Protein AF-A0A8S9V0P6-F1 (afdb_monomer_lite)

Sequence (275 aa):
MIKKRDLDEWARQEKAVQAGFLTLIKRAKKKPAAGGKEEGKEPASARDGEEQEAEDEKEEDEDEGYDEDDDDDDEEEEDTCPSECDLTLYEKVLALREKRADVDEAMEELNKAIEELRKAGERQTAKQRAIDKALAATEQDTQQFQSKKQSRFNQVDVVVPLSTRQLCGLEAPSPTQQNWTLPVQAAGCLVFTTRAFSALSERIESLQVENKKLRQQFRDLHKQQNVLAKEKRQLQEVIARAQDRGEHLMRLKFGQLVNLEVLDRACDASSVDEL

pLDDT: mean 78.96, std 21.49, range [30.66, 98.25]

Secondary structure (DSSP, 8-state):
---HHHHHHHHHHHHHHHHHHHHHHHHTT-----------------------------------------------------TTS-HHHHHHHHHHHHHHHHHHHHHHHHHHHHHHHHHHHHHHHHHHHHHHHHHHHHHHHHHHHHHHHHHHHTTS-------GGG---PBPPBTTB-S-B--S--TT-----HHHHHHHHHHHHHHHHHHHHHHHHHHHHHHHHHHHHHHHHHHHHHHHHHHHHHHHHHHHHHSS---HHHHHHHHHHHHHTT-

Foldseek 3Di:
DDDPVNVVVVVVVVVVVVVVVVVVVVVVPDDDDDDDDDDDDDDDDDDDDDDDDDDDDDDDDDPDDDPPDDPPPPPVPPLDAPPPDDPVVSVVVVVVVVVVVVVVVVVVVVVVVVVVVVVVVVVVVVVVVVVVVVVVVVVVVVVVVVVVVVVVVVPDDDDDDDDPVPDDPWDDADPVGPDTDDDPDCPVPDDDDPVVVVVVVVVVVVVVVVVVVVVVVVVVVVVVVVVVVVVVVVVVVVVVVVVVVLQVVCCVPPVHDDDVVVVVVVVVVVVVVVD

Radius of gyration: 42.14 Å; chains: 1; bounding box: 79×63×119 Å

Structure (mmCIF, N/CA/C/O backbone):
data_AF-A0A8S9V0P6-F1
#
_entry.id   AF-A0A8S9V0P6-F1
#
loop_
_atom_site.group_PDB
_atom_site.id
_atom_site.type_symbol
_atom_site.label_atom_id
_atom_site.label_alt_id
_atom_site.label_comp_id
_atom_site.label_asym_id
_atom_site.label_entity_id
_atom_site.label_seq_id
_atom_site.pdbx_PDB_ins_code
_atom_site.Cartn_x
_atom_site.Cartn_y
_atom_site.Cartn_z
_atom_site.occupancy
_atom_site.B_iso_or_equiv
_atom_site.auth_seq_id
_atom_site.auth_comp_id
_atom_site.auth_asym_id
_atom_site.auth_atom_id
_atom_site.pdbx_PDB_model_num
ATOM 1 N N . MET A 1 1 ? -36.125 -21.839 36.174 1.00 50.88 1 MET A N 1
ATOM 2 C CA . MET A 1 1 ? -36.032 -23.196 35.594 1.00 50.88 1 MET A CA 1
ATOM 3 C C . MET A 1 1 ? -36.553 -23.113 34.172 1.00 50.88 1 MET A C 1
ATOM 5 O O . MET A 1 1 ? -37.725 -22.806 34.002 1.00 50.88 1 MET A O 1
ATOM 9 N N . ILE A 1 2 ? -35.682 -23.273 33.175 1.00 58.59 2 ILE A N 1
ATOM 10 C CA . ILE A 1 2 ? -36.078 -23.278 31.758 1.00 58.59 2 ILE A CA 1
ATOM 11 C C . ILE A 1 2 ? -36.878 -24.561 31.520 1.00 58.59 2 ILE A C 1
ATOM 13 O O . ILE A 1 2 ? -36.458 -25.635 31.962 1.00 58.59 2 ILE A O 1
ATOM 17 N N . LYS A 1 3 ? -38.070 -24.459 30.922 1.00 82.00 3 LYS A N 1
ATOM 18 C CA . LYS A 1 3 ? -38.932 -25.629 30.726 1.00 82.00 3 LYS A CA 1
ATOM 19 C C . LYS A 1 3 ? -38.314 -26.485 29.624 1.00 82.00 3 LYS A C 1
ATOM 21 O O . LYS A 1 3 ? -37.789 -25.964 28.650 1.00 82.00 3 LYS A O 1
ATOM 26 N N . LYS A 1 4 ? -38.403 -27.812 29.746 1.00 81.38 4 LYS A N 1
ATOM 27 C CA . LYS A 1 4 ? -37.851 -28.764 28.761 1.00 81.38 4 LYS A CA 1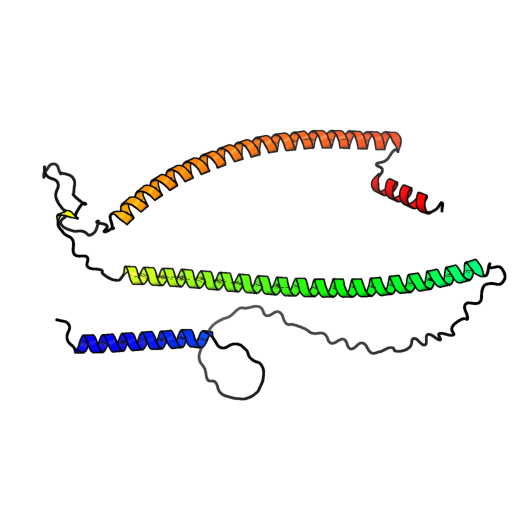
ATOM 28 C C . LYS A 1 4 ? -38.305 -28.469 27.317 1.00 81.38 4 LYS A C 1
ATOM 30 O O . LYS A 1 4 ? -37.522 -28.644 26.395 1.00 81.38 4 LYS A O 1
ATOM 35 N N . ARG A 1 5 ? -39.522 -27.931 27.148 1.00 79.19 5 ARG A N 1
ATOM 36 C CA . ARG A 1 5 ? -40.052 -27.466 25.853 1.00 79.19 5 ARG A CA 1
ATOM 37 C C . ARG A 1 5 ? -39.235 -26.326 25.241 1.00 79.19 5 ARG A C 1
ATOM 39 O O . ARG A 1 5 ? -38.980 -26.371 24.048 1.00 79.19 5 ARG A O 1
ATOM 46 N N . ASP A 1 6 ? -38.784 -25.370 26.046 1.00 85.62 6 ASP A N 1
ATOM 47 C CA . ASP A 1 6 ? -38.018 -24.211 25.570 1.00 85.62 6 ASP A CA 1
ATOM 48 C C . ASP A 1 6 ? -36.625 -24.651 25.076 1.00 85.62 6 ASP A C 1
ATOM 50 O O . ASP A 1 6 ? -36.125 -24.169 24.065 1.00 85.62 6 ASP A O 1
ATOM 54 N N . LEU A 1 7 ? -36.029 -25.643 25.750 1.00 82.38 7 LEU A N 1
ATOM 55 C CA . LEU A 1 7 ? -34.767 -26.276 25.348 1.00 82.38 7 LEU A CA 1
ATOM 56 C C . LEU A 1 7 ? -34.897 -27.047 24.025 1.00 82.38 7 LEU A C 1
ATOM 58 O O . LEU A 1 7 ? -34.021 -26.950 23.166 1.00 82.38 7 LEU A O 1
ATOM 62 N N . ASP A 1 8 ? -36.000 -27.775 23.840 1.00 88.88 8 ASP A N 1
ATOM 63 C CA . ASP A 1 8 ? -36.280 -28.506 22.599 1.00 88.88 8 ASP A CA 1
ATOM 64 C C . ASP A 1 8 ? -36.574 -27.550 21.423 1.00 88.88 8 ASP A C 1
ATOM 66 O O . ASP A 1 8 ? -36.204 -27.824 20.276 1.00 88.88 8 ASP A O 1
ATOM 70 N N . GLU A 1 9 ? -37.212 -26.407 21.693 1.00 90.06 9 GLU A N 1
ATOM 71 C CA . GLU A 1 9 ? -37.454 -25.344 20.711 1.00 90.06 9 GLU A CA 1
ATOM 72 C C . GLU A 1 9 ? -36.153 -24.654 20.286 1.00 90.06 9 GLU A C 1
ATOM 74 O O . GLU A 1 9 ? -35.919 -24.482 19.085 1.00 90.06 9 GLU A O 1
ATOM 79 N N . TRP A 1 10 ? -35.263 -24.348 21.232 1.00 86.38 10 TRP A N 1
ATOM 80 C CA . TRP A 1 10 ? -33.941 -23.794 20.930 1.00 86.38 10 TRP A CA 1
ATOM 81 C C . TRP A 1 10 ? -33.072 -24.770 20.139 1.00 86.38 10 TRP A C 1
ATOM 83 O O . TRP A 1 10 ? -32.477 -24.375 19.138 1.00 86.38 10 TRP A O 1
ATOM 93 N N . ALA A 1 11 ? -33.074 -26.057 20.494 1.00 88.00 11 ALA A N 1
ATOM 94 C CA . ALA A 1 11 ? -32.345 -27.078 19.744 1.00 88.00 11 ALA A CA 1
ATOM 95 C C . ALA A 1 11 ? -32.853 -27.213 18.294 1.00 88.00 11 ALA A C 1
ATOM 97 O O . ALA A 1 11 ? -32.071 -27.430 17.364 1.00 88.00 11 ALA A O 1
ATOM 98 N N . ARG A 1 12 ? -34.165 -27.054 18.064 1.00 88.69 12 ARG A N 1
ATOM 99 C CA . ARG A 1 12 ? -34.744 -27.033 16.710 1.00 88.69 12 ARG A CA 1
ATOM 100 C C . ARG A 1 12 ? -34.338 -25.792 15.921 1.00 88.69 12 ARG A C 1
ATOM 102 O O . ARG A 1 12 ? -33.996 -25.925 14.746 1.00 88.69 12 ARG A O 1
ATOM 109 N N . GLN A 1 13 ? -34.364 -24.617 16.547 1.00 88.44 13 GLN A N 1
ATOM 110 C CA . GLN A 1 13 ? -33.939 -23.367 15.912 1.00 88.44 13 GLN A CA 1
ATOM 111 C C . GLN A 1 13 ? -32.449 -23.401 15.557 1.00 88.44 13 GLN A C 1
ATOM 113 O O . GLN A 1 13 ? -32.081 -23.077 14.430 1.00 88.44 13 GLN A O 1
ATOM 118 N N . GLU A 1 14 ? -31.602 -23.885 16.464 1.00 88.69 14 GLU A N 1
ATOM 119 C CA . GLU A 1 14 ? -30.169 -24.049 16.226 1.00 88.69 14 GLU A CA 1
ATOM 120 C C . GLU A 1 14 ? -29.901 -25.001 15.052 1.00 88.69 14 GLU A C 1
ATOM 122 O O . GLU A 1 14 ? -29.149 -24.670 14.133 1.00 88.69 14 GLU A O 1
ATOM 127 N N . LYS A 1 15 ? -30.586 -26.151 15.016 1.00 91.50 15 LYS A N 1
ATOM 128 C CA . LYS A 1 15 ? -30.448 -27.124 13.925 1.00 91.50 15 LYS A CA 1
ATOM 129 C C . LYS A 1 15 ? -30.896 -26.557 12.573 1.00 91.50 15 LYS A C 1
ATOM 131 O O . LYS A 1 15 ? -30.277 -26.860 11.553 1.00 91.50 15 LYS A O 1
ATOM 136 N N . ALA A 1 16 ? -31.935 -25.720 12.548 1.00 88.06 16 ALA A N 1
ATOM 137 C CA . ALA A 1 16 ? -32.399 -25.051 11.333 1.00 88.06 16 ALA A CA 1
ATOM 138 C C . ALA A 1 16 ? -31.387 -24.009 10.822 1.00 88.06 16 ALA A C 1
ATOM 140 O O . ALA A 1 16 ? -31.088 -23.971 9.627 1.00 88.06 16 ALA A O 1
ATOM 141 N N . VAL A 1 17 ? -30.800 -23.216 11.724 1.00 87.06 17 VAL A N 1
ATOM 142 C CA . VAL A 1 17 ? -29.761 -22.230 11.384 1.00 87.06 17 VAL A CA 1
ATOM 143 C C . VAL A 1 17 ? -28.492 -22.922 10.877 1.00 87.06 17 VAL A C 1
ATOM 145 O O . VAL A 1 17 ? -27.940 -22.520 9.851 1.00 87.06 17 VAL A O 1
ATOM 148 N N . GLN A 1 18 ? -28.063 -24.007 11.528 1.00 85.69 18 GLN A N 1
ATOM 149 C CA . GLN A 1 18 ? -26.917 -24.808 11.085 1.00 85.69 18 GLN A CA 1
ATOM 150 C C . GLN A 1 18 ? -27.155 -25.448 9.708 1.00 85.69 18 GLN A C 1
ATOM 152 O O . GLN A 1 18 ? -26.256 -25.452 8.866 1.00 85.69 18 GLN A O 1
ATOM 157 N N . ALA A 1 19 ? -28.369 -25.943 9.439 1.00 84.81 19 ALA A N 1
ATOM 158 C CA . ALA A 1 19 ? -28.729 -26.478 8.128 1.00 84.81 19 ALA A CA 1
ATOM 159 C C . ALA A 1 19 ? -28.678 -25.396 7.034 1.00 84.81 19 ALA A C 1
ATOM 161 O O . ALA A 1 19 ? -28.069 -25.623 5.987 1.00 84.81 19 ALA A O 1
ATOM 162 N N . GLY A 1 20 ? -29.229 -24.206 7.303 1.00 85.12 20 GLY A N 1
ATOM 163 C CA . GLY A 1 20 ? -29.158 -23.057 6.394 1.00 85.12 20 GLY A CA 1
ATOM 164 C C . GLY A 1 20 ? -27.714 -22.652 6.082 1.00 85.12 20 GLY A C 1
ATOM 165 O O . GLY A 1 20 ? -27.331 -22.508 4.919 1.00 85.12 20 GLY A O 1
ATOM 166 N N . PHE A 1 21 ? -26.874 -22.578 7.113 1.00 83.88 21 PHE A N 1
ATOM 167 C CA . PHE A 1 21 ? -25.452 -22.269 6.979 1.00 83.88 21 PHE A CA 1
ATOM 168 C C . PHE A 1 21 ? -24.703 -23.293 6.110 1.00 83.88 21 PHE A C 1
ATOM 170 O O . PHE A 1 21 ? -23.986 -22.918 5.182 1.00 83.88 21 PHE A O 1
ATOM 177 N N . LEU A 1 22 ? -24.927 -24.594 6.332 1.00 81.75 22 LEU A N 1
ATOM 178 C CA . LEU A 1 22 ? -24.308 -25.653 5.529 1.00 81.75 22 LEU A CA 1
ATOM 179 C C . LEU A 1 22 ? -24.778 -25.637 4.067 1.00 81.75 22 LEU A C 1
ATOM 181 O O . LEU A 1 22 ? -23.985 -25.936 3.172 1.00 81.75 22 LEU A O 1
ATOM 185 N N . THR A 1 23 ? -26.035 -25.272 3.800 1.00 79.88 23 THR A N 1
ATOM 186 C CA . THR A 1 23 ? -26.527 -25.122 2.421 1.00 79.88 23 THR A CA 1
ATOM 187 C C . THR A 1 23 ? -25.922 -23.922 1.695 1.00 79.88 23 THR A C 1
ATOM 189 O O . THR A 1 23 ? -25.598 -24.047 0.513 1.00 79.88 23 THR A O 1
ATOM 192 N N . LEU A 1 24 ? -25.692 -22.799 2.387 1.00 75.31 24 LEU A N 1
ATOM 193 C CA . LEU A 1 24 ? -24.992 -21.647 1.807 1.00 75.31 24 LEU A CA 1
ATOM 194 C C . LEU A 1 24 ? -23.527 -21.981 1.494 1.00 75.31 24 LEU A C 1
ATOM 196 O O . LEU A 1 24 ? -23.046 -21.670 0.409 1.00 75.31 24 LEU A O 1
ATOM 200 N N . ILE A 1 25 ? -22.841 -22.685 2.398 1.00 74.56 25 ILE A N 1
ATOM 201 C CA . ILE A 1 25 ? -21.436 -23.073 2.201 1.00 74.56 25 ILE A CA 1
ATOM 202 C C . ILE A 1 25 ? -21.274 -24.079 1.056 1.00 74.56 25 ILE A C 1
ATOM 204 O O . ILE A 1 25 ? -20.341 -23.969 0.262 1.00 74.56 25 ILE A O 1
ATOM 208 N N . LYS A 1 26 ? -22.175 -25.063 0.934 1.00 59.59 26 LYS A N 1
ATOM 209 C CA . LYS A 1 26 ? -22.085 -26.081 -0.127 1.00 59.59 26 LYS A CA 1
ATOM 210 C C . LYS A 1 26 ? -22.394 -25.528 -1.520 1.00 59.59 26 LYS A C 1
ATOM 212 O O . LYS A 1 26 ? -21.838 -26.030 -2.494 1.00 59.59 26 LYS A O 1
ATOM 217 N N . ARG A 1 27 ? -23.224 -24.484 -1.635 1.00 56.03 27 ARG A N 1
ATOM 218 C CA . ARG A 1 27 ? -23.505 -23.820 -2.922 1.00 56.03 27 ARG A CA 1
ATOM 219 C C . ARG A 1 27 ? -22.298 -23.057 -3.484 1.00 56.03 27 ARG A C 1
ATOM 221 O O . ARG A 1 27 ? -22.191 -22.943 -4.698 1.00 56.03 27 ARG A O 1
ATOM 228 N N . ALA A 1 28 ? -21.345 -22.644 -2.646 1.00 53.66 28 ALA A N 1
ATOM 229 C CA . ALA A 1 28 ? -20.157 -21.898 -3.073 1.00 53.66 28 ALA A CA 1
ATOM 230 C C . ALA A 1 28 ? -19.045 -22.753 -3.730 1.00 53.66 28 ALA A C 1
ATOM 232 O O . ALA A 1 28 ? -18.026 -22.210 -4.147 1.00 53.66 28 ALA A O 1
ATOM 233 N N . LYS A 1 29 ? -19.203 -24.086 -3.842 1.00 48.25 29 LYS A N 1
ATOM 234 C CA . LYS A 1 29 ? -18.187 -24.995 -4.425 1.00 48.25 29 LYS A CA 1
ATOM 235 C C . LYS A 1 29 ? -18.583 -25.682 -5.740 1.00 48.25 29 LYS A C 1
ATOM 237 O O . LYS A 1 29 ? -18.002 -26.714 -6.077 1.00 48.25 29 LYS A O 1
ATOM 242 N N . LYS A 1 30 ? -19.518 -25.140 -6.528 1.00 46.31 30 LYS A N 1
ATOM 243 C CA . LYS A 1 30 ? -19.734 -25.647 -7.896 1.00 46.31 30 LYS A CA 1
ATOM 244 C C . LYS A 1 30 ? -18.735 -24.982 -8.858 1.00 46.31 30 LYS A C 1
ATOM 246 O O . LYS A 1 30 ? -18.961 -23.871 -9.317 1.00 46.31 30 LYS A O 1
ATOM 251 N N . LYS A 1 31 ? -17.606 -25.659 -9.116 1.00 38.94 31 LYS A N 1
ATOM 252 C CA . LYS A 1 31 ? -16.683 -25.347 -10.228 1.00 38.94 31 LYS A CA 1
ATOM 253 C C . LYS A 1 31 ? -17.434 -25.406 -11.573 1.00 38.94 31 LYS A C 1
ATOM 255 O O . LYS A 1 31 ? -18.321 -26.254 -11.700 1.00 38.94 31 LYS A O 1
ATOM 260 N N . PRO A 1 32 ? -17.056 -24.598 -12.581 1.00 37.28 32 PRO A N 1
ATOM 261 C CA . PRO A 1 32 ? -17.564 -24.762 -13.933 1.00 37.28 32 PRO A CA 1
ATOM 262 C C . PRO A 1 32 ? -16.843 -25.948 -14.590 1.00 37.28 32 PRO A C 1
ATOM 264 O O . PRO A 1 32 ? -15.615 -26.008 -14.612 1.00 37.28 32 PRO A O 1
ATOM 267 N N . ALA A 1 33 ? -17.612 -26.907 -15.093 1.00 34.16 33 ALA A N 1
ATOM 268 C CA . ALA A 1 33 ? -17.154 -27.916 -16.036 1.00 34.16 33 ALA A CA 1
ATOM 269 C C . ALA A 1 33 ? -18.108 -27.883 -17.231 1.00 34.16 33 ALA A C 1
ATOM 271 O O . ALA A 1 33 ? -19.320 -27.749 -17.061 1.00 34.16 33 ALA A O 1
ATOM 272 N N . ALA A 1 34 ? -17.513 -27.915 -18.416 1.00 35.84 34 ALA A N 1
ATOM 273 C CA . ALA A 1 34 ? -18.131 -27.713 -19.711 1.00 35.84 34 ALA A CA 1
ATOM 274 C C . ALA A 1 34 ? -19.184 -28.775 -20.085 1.00 35.84 34 ALA A C 1
ATOM 276 O O . ALA A 1 34 ? -19.013 -29.951 -19.777 1.00 35.84 34 ALA A O 1
ATOM 277 N N . GLY A 1 35 ? -20.190 -28.328 -20.849 1.00 32.75 35 GLY A N 1
ATOM 278 C CA . GLY A 1 35 ? -20.767 -29.059 -21.985 1.00 32.75 35 GLY A CA 1
ATOM 279 C C . GLY A 1 35 ? -21.984 -29.965 -21.747 1.00 32.75 35 GLY A C 1
ATOM 280 O O . GLY A 1 35 ? -21.842 -31.057 -21.209 1.00 32.75 35 GLY A O 1
ATOM 281 N N . GLY A 1 36 ? -23.140 -29.563 -22.305 1.00 30.66 36 GLY A N 1
ATOM 282 C CA . GLY A 1 36 ? -24.191 -30.476 -22.796 1.00 30.66 36 GLY A CA 1
ATOM 283 C C . GLY A 1 36 ? -25.635 -30.204 -22.331 1.00 30.66 36 GLY A C 1
ATOM 284 O O . GLY A 1 36 ? -25.940 -30.475 -21.178 1.00 30.66 36 GLY A O 1
ATOM 285 N N . LYS A 1 37 ? -26.469 -29.685 -23.262 1.00 36.16 37 LYS A N 1
ATOM 286 C CA . LYS A 1 37 ? -27.939 -29.838 -23.518 1.00 36.16 37 LYS A CA 1
ATOM 287 C C . LYS A 1 37 ? -28.791 -30.530 -22.419 1.00 36.16 37 LYS A C 1
ATOM 289 O O . LYS A 1 37 ? -28.387 -31.565 -21.917 1.00 36.16 37 LYS A O 1
ATOM 294 N N . GLU A 1 38 ? -29.995 -30.107 -22.015 1.00 34.66 38 GLU A N 1
ATOM 295 C CA . GLU A 1 38 ? -31.181 -29.648 -22.763 1.00 34.66 38 GLU A CA 1
ATOM 296 C C . GLU A 1 38 ? -32.284 -29.171 -21.769 1.00 34.66 38 GLU A C 1
ATOM 298 O O . GLU A 1 38 ? -32.329 -29.629 -20.629 1.00 34.66 38 GLU A O 1
ATOM 303 N N . GLU A 1 39 ? -33.161 -28.281 -22.251 1.00 33.59 39 GLU A N 1
ATOM 304 C CA . GLU A 1 39 ? -34.587 -28.048 -21.916 1.00 33.59 39 GLU A CA 1
ATOM 305 C C . GLU A 1 39 ? -35.113 -27.840 -20.469 1.00 33.59 39 GLU A C 1
ATOM 307 O O . GLU A 1 39 ? -35.243 -28.755 -19.662 1.00 33.59 39 GLU A O 1
ATOM 312 N N . GLY A 1 40 ? -35.694 -26.646 -20.253 1.00 32.84 40 GLY A N 1
ATOM 313 C CA . GLY A 1 40 ? -37.145 -26.561 -20.015 1.00 32.84 40 GLY A CA 1
ATOM 314 C C . GLY A 1 40 ? -37.658 -26.028 -18.664 1.00 32.84 40 GLY A C 1
ATOM 315 O O . GLY A 1 40 ? -37.667 -26.746 -17.668 1.00 32.84 40 GLY A O 1
ATOM 316 N N . LYS A 1 41 ? -38.286 -24.839 -18.747 1.00 32.28 41 LYS A N 1
ATOM 317 C CA . LYS A 1 41 ? -39.377 -24.246 -17.924 1.00 32.28 41 LYS A CA 1
ATOM 318 C C . LYS A 1 41 ? -39.033 -23.196 -16.854 1.00 32.28 41 LYS A C 1
ATOM 320 O O . LYS A 1 41 ? -38.669 -23.511 -15.726 1.00 32.28 41 LYS A O 1
ATOM 325 N N . GLU A 1 42 ? -39.345 -21.943 -17.202 1.00 35.12 42 GLU A N 1
ATOM 326 C CA . GLU A 1 42 ? -39.782 -20.879 -16.278 1.00 35.12 42 GLU A CA 1
ATOM 327 C C . GLU A 1 42 ? -41.226 -21.142 -15.755 1.00 35.12 42 GLU A C 1
ATOM 329 O O . GLU A 1 42 ? -41.884 -22.058 -16.270 1.00 35.12 42 GLU A O 1
ATOM 334 N N . PRO A 1 43 ? -41.756 -20.391 -14.750 1.00 48.56 43 PRO A N 1
ATOM 335 C CA . PRO A 1 43 ? -42.209 -19.000 -14.969 1.00 48.56 43 PRO A CA 1
ATOM 336 C C . PRO A 1 43 ? -41.995 -17.977 -13.817 1.00 48.56 43 PRO A C 1
ATOM 338 O O . PRO A 1 43 ? -42.156 -18.279 -12.639 1.00 48.56 43 PRO A O 1
ATOM 341 N N . ALA A 1 44 ? -41.731 -16.737 -14.251 1.00 36.62 44 ALA A N 1
ATOM 342 C CA . ALA A 1 44 ? -42.363 -15.438 -13.933 1.00 36.62 44 ALA A CA 1
ATOM 343 C C . ALA A 1 44 ? -42.448 -14.812 -12.512 1.00 36.62 44 ALA A C 1
ATOM 345 O O . ALA A 1 44 ? -43.080 -15.329 -11.594 1.00 36.62 44 ALA A O 1
ATOM 346 N N . SER A 1 45 ? -42.002 -13.539 -12.477 1.00 34.72 45 SER A N 1
ATOM 347 C CA . SER A 1 45 ? -42.624 -12.295 -11.933 1.00 34.72 45 SER A CA 1
ATOM 348 C C . SER A 1 45 ? -41.630 -11.515 -11.042 1.00 34.72 45 SER A C 1
ATOM 350 O O . SER A 1 45 ? -40.967 -12.136 -10.223 1.00 34.72 45 SER 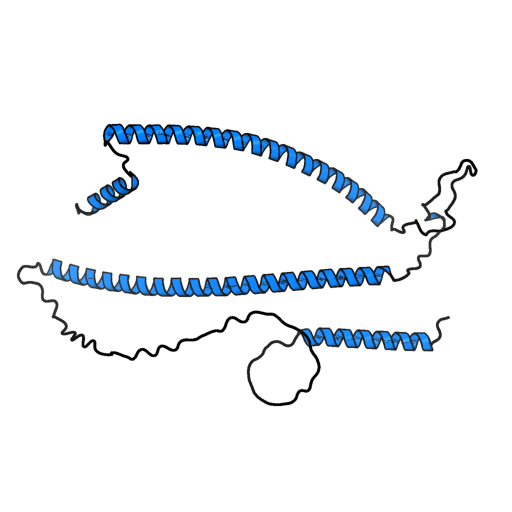A O 1
ATOM 352 N N . ALA A 1 46 ? -41.425 -10.193 -11.102 1.00 34.88 46 ALA A N 1
ATOM 353 C CA . ALA A 1 46 ? -41.989 -9.068 -11.853 1.00 34.88 46 ALA A CA 1
ATOM 354 C C . ALA A 1 46 ? -40.999 -7.861 -11.783 1.00 34.88 46 ALA A C 1
ATOM 356 O O . ALA A 1 46 ? -40.297 -7.754 -10.783 1.00 34.88 46 ALA A O 1
ATOM 357 N N . ARG A 1 47 ? -40.985 -7.011 -12.836 1.00 36.06 47 ARG A N 1
ATOM 358 C CA . ARG A 1 47 ? -40.659 -5.551 -12.985 1.00 36.06 47 ARG A CA 1
ATOM 359 C C . ARG A 1 47 ? -39.828 -4.827 -11.892 1.00 36.06 47 ARG A C 1
ATOM 361 O O . ARG A 1 47 ? -40.131 -4.970 -10.717 1.00 36.06 47 ARG A O 1
ATOM 368 N N . ASP A 1 48 ? -38.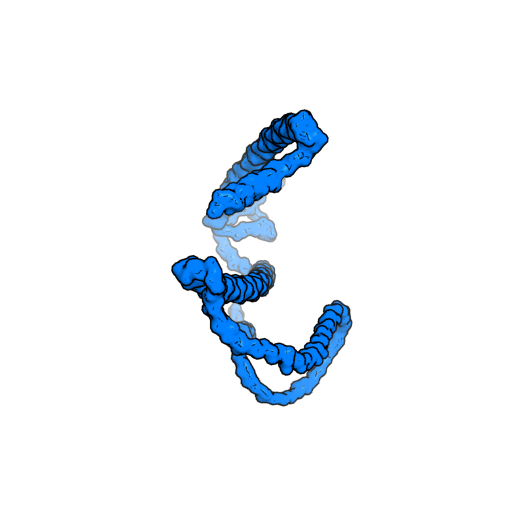858 -3.951 -12.204 1.00 32.56 48 ASP A N 1
ATOM 369 C CA . ASP A 1 48 ? -39.035 -2.661 -12.920 1.00 32.56 48 ASP A CA 1
ATOM 370 C C . ASP A 1 48 ? -37.689 -1.927 -13.247 1.00 32.56 48 ASP A C 1
ATOM 372 O O . ASP A 1 48 ? -36.774 -2.012 -12.430 1.00 32.56 48 ASP A O 1
ATOM 376 N N . GLY A 1 49 ? -37.640 -1.218 -14.400 1.00 32.03 49 GLY A N 1
ATOM 377 C CA . GLY A 1 49 ? -36.751 -0.112 -14.890 1.00 32.03 49 GLY A CA 1
ATOM 378 C C . GLY A 1 49 ? -35.210 -0.230 -14.845 1.00 32.03 49 GLY A C 1
ATOM 379 O O . GLY A 1 49 ? -34.647 -0.261 -13.758 1.00 32.03 49 GLY A O 1
ATOM 380 N N . GLU A 1 50 ? -34.481 -0.410 -15.966 1.00 36.72 50 GLU A N 1
ATOM 381 C CA . GLU A 1 50 ? -33.962 0.597 -16.954 1.00 36.72 50 GLU A CA 1
ATOM 382 C C . GLU A 1 50 ? -32.967 1.612 -16.327 1.00 36.72 50 GLU A C 1
ATOM 384 O O . GLU A 1 50 ? -33.271 2.198 -15.297 1.00 36.72 50 GLU A O 1
ATOM 389 N N . GLU A 1 51 ? -31.732 1.859 -16.793 1.00 32.72 51 GLU A N 1
ATOM 390 C CA . GLU A 1 51 ? -31.129 1.869 -18.139 1.00 32.72 51 GLU A CA 1
ATOM 391 C C . GLU A 1 51 ? -29.658 1.378 -18.080 1.00 32.72 51 GLU A C 1
ATOM 393 O O . GLU A 1 51 ? -28.895 1.779 -17.198 1.00 32.72 51 GLU A O 1
ATOM 398 N N . GLN A 1 52 ? -29.231 0.529 -19.021 1.00 34.38 52 GLN A N 1
ATOM 399 C CA . GLN A 1 52 ? -27.815 0.211 -19.237 1.00 34.38 52 GLN A CA 1
ATOM 400 C C . GLN A 1 52 ? -27.570 0.151 -20.746 1.00 34.38 52 GLN A C 1
ATOM 402 O O . GLN A 1 52 ? -28.147 -0.689 -21.435 1.00 34.38 52 GLN A O 1
ATOM 407 N N . GLU A 1 53 ? -26.774 1.097 -21.244 1.00 36.03 53 GLU A N 1
ATOM 408 C CA . GLU A 1 53 ? -26.370 1.199 -22.646 1.00 36.03 53 GLU A CA 1
ATOM 409 C C . GLU A 1 53 ? -25.618 -0.072 -23.059 1.00 36.03 53 GLU A C 1
ATOM 411 O O . GLU A 1 53 ? -24.594 -0.429 -22.471 1.00 36.03 53 GLU A O 1
ATOM 416 N N . ALA A 1 54 ? -26.180 -0.779 -24.036 1.00 35.00 54 ALA A N 1
ATOM 417 C CA . ALA A 1 54 ? -25.557 -1.897 -24.720 1.00 35.00 54 ALA A CA 1
ATOM 418 C C . ALA A 1 54 ? -24.921 -1.352 -26.003 1.00 35.00 54 ALA A C 1
ATOM 420 O O . ALA A 1 54 ? -25.631 -0.871 -26.884 1.00 35.00 54 ALA A O 1
ATOM 421 N N . GLU A 1 55 ? -23.592 -1.388 -26.087 1.00 37.31 55 GLU A N 1
ATOM 422 C CA . GLU A 1 55 ? -22.884 -1.194 -27.351 1.00 37.31 55 GLU A CA 1
ATOM 423 C C . GLU A 1 55 ? -22.965 -2.502 -28.148 1.00 37.31 55 GLU A C 1
ATOM 425 O O . GLU A 1 55 ? -22.465 -3.541 -27.717 1.00 37.31 55 GLU A O 1
ATOM 430 N N . ASP A 1 56 ? -23.671 -2.428 -29.278 1.00 35.34 56 ASP A N 1
ATOM 431 C CA . ASP A 1 56 ? -23.801 -3.465 -30.299 1.00 35.34 56 ASP A CA 1
ATOM 432 C C . ASP A 1 56 ? -22.426 -3.806 -30.899 1.00 35.34 56 ASP A C 1
ATOM 434 O O . ASP A 1 56 ? -21.782 -2.970 -31.538 1.00 35.34 56 ASP A O 1
ATOM 438 N N . GLU A 1 57 ? -22.013 -5.064 -30.747 1.00 40.56 57 GLU A N 1
ATOM 439 C CA . GLU A 1 57 ? -20.969 -5.693 -31.554 1.00 40.56 57 GLU A CA 1
ATOM 440 C C . GLU A 1 57 ? -21.508 -5.892 -32.979 1.00 40.56 57 GLU A C 1
ATOM 442 O O . GLU A 1 57 ? -22.346 -6.761 -33.232 1.00 40.56 57 GLU A O 1
ATOM 447 N N . LYS A 1 58 ? -21.033 -5.076 -33.923 1.00 36.44 58 LYS A N 1
ATOM 448 C CA . LYS A 1 58 ? -21.119 -5.386 -35.351 1.00 36.44 58 LYS A CA 1
ATOM 449 C C . LYS A 1 58 ? -19.819 -6.055 -35.775 1.00 36.44 58 LYS A C 1
ATOM 451 O O . LYS A 1 58 ? -18.807 -5.382 -35.938 1.00 36.44 58 LYS A O 1
ATOM 456 N N . GLU A 1 59 ? -19.866 -7.374 -35.928 1.00 40.50 59 GLU A N 1
ATOM 457 C CA . GLU A 1 59 ? -18.913 -8.090 -36.771 1.00 40.50 59 GLU A CA 1
ATOM 458 C C . GLU A 1 59 ? -19.279 -7.813 -38.233 1.00 40.50 59 GLU A C 1
ATOM 460 O O . GLU A 1 59 ? -20.379 -8.142 -38.685 1.00 40.50 59 GLU A O 1
ATOM 465 N N . GLU A 1 60 ? -18.379 -7.140 -38.944 1.00 38.84 60 GLU A N 1
ATOM 466 C CA . GLU A 1 60 ? -18.400 -7.050 -40.400 1.00 38.84 60 GLU A CA 1
ATOM 467 C C . GLU A 1 60 ? -17.531 -8.197 -40.937 1.00 38.84 60 GLU A C 1
ATOM 469 O O . GLU A 1 60 ? -16.307 -8.179 -40.826 1.00 38.84 60 GLU A O 1
ATOM 474 N N . ASP A 1 61 ? -18.212 -9.229 -41.443 1.00 42.94 61 ASP A N 1
ATOM 475 C CA . ASP A 1 61 ? -17.675 -10.243 -42.353 1.00 42.94 61 ASP A CA 1
ATOM 476 C C . ASP A 1 61 ? -17.318 -9.539 -43.676 1.00 42.94 61 ASP A C 1
ATOM 478 O O . ASP A 1 61 ? -18.205 -9.230 -44.477 1.00 42.94 61 ASP A O 1
ATOM 482 N N . GLU A 1 62 ? -16.032 -9.280 -43.908 1.00 41.19 62 GLU A N 1
ATOM 483 C CA . GLU A 1 62 ? -15.494 -8.993 -45.242 1.00 41.19 62 GLU A CA 1
ATOM 484 C C . GLU A 1 62 ? -14.688 -10.209 -45.719 1.00 41.19 62 GLU A C 1
ATOM 486 O O . GLU A 1 62 ? -13.497 -10.372 -45.458 1.00 41.19 62 GLU A O 1
ATOM 491 N N . ASP A 1 63 ? -15.421 -11.097 -46.392 1.00 46.69 63 ASP A N 1
ATOM 492 C CA . ASP A 1 63 ? -14.939 -12.137 -47.298 1.00 46.69 63 ASP A CA 1
ATOM 493 C C . ASP A 1 63 ? -14.350 -11.456 -48.545 1.00 46.69 63 ASP A C 1
ATOM 495 O O . ASP A 1 63 ? -15.052 -11.211 -49.529 1.00 46.69 63 ASP A O 1
ATOM 499 N N . GLU A 1 64 ? -13.070 -11.078 -48.488 1.00 43.19 64 GLU A N 1
ATOM 500 C CA . GLU A 1 64 ? -12.313 -10.700 -49.682 1.00 43.19 64 GLU A CA 1
ATOM 501 C C . GLU A 1 64 ? -11.590 -11.929 -50.230 1.00 43.19 64 GLU A C 1
ATOM 503 O O . GLU A 1 64 ? -10.630 -12.453 -49.662 1.00 43.19 64 GLU A O 1
ATOM 508 N N . GLY A 1 65 ? -12.150 -12.411 -51.339 1.00 40.25 65 GLY A N 1
ATOM 509 C CA . GLY A 1 65 ? -11.722 -13.590 -52.060 1.00 40.25 65 GLY A CA 1
ATOM 510 C C . GLY A 1 65 ? -10.260 -13.542 -52.485 1.00 40.25 65 GLY A C 1
ATOM 511 O O . GLY A 1 65 ? -9.767 -12.550 -53.013 1.00 40.25 65 GLY A O 1
ATOM 512 N N . TYR A 1 66 ? -9.628 -14.692 -52.278 1.00 46.12 66 TYR A N 1
ATOM 513 C CA . TYR A 1 66 ? -8.480 -15.226 -52.995 1.00 46.12 66 TYR A CA 1
ATOM 514 C C . TYR A 1 66 ? -8.313 -14.643 -54.406 1.00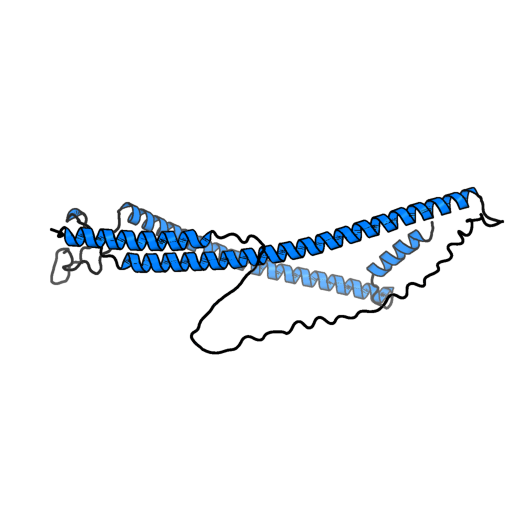 46.12 66 TYR A C 1
ATOM 516 O O . TYR A 1 66 ? -9.100 -14.960 -55.301 1.00 46.12 66 TYR A O 1
ATOM 524 N N . ASP A 1 67 ? -7.246 -13.870 -54.598 1.00 43.59 67 ASP A N 1
ATOM 525 C CA . ASP A 1 67 ? -6.551 -13.792 -55.881 1.00 43.59 67 ASP A CA 1
ATOM 526 C C . ASP A 1 67 ? -5.213 -14.514 -55.694 1.00 43.59 67 ASP A C 1
ATOM 528 O O . ASP A 1 67 ? -4.223 -13.970 -55.208 1.00 43.59 67 ASP A O 1
ATOM 532 N N . GLU A 1 68 ? -5.279 -15.821 -55.924 1.00 53.47 68 GLU A N 1
ATOM 533 C CA . GLU A 1 68 ? -4.146 -16.728 -56.036 1.00 53.47 68 GLU A CA 1
ATOM 534 C C . GLU A 1 68 ? -3.662 -16.599 -57.487 1.00 53.47 68 GLU A C 1
ATOM 536 O O . GLU A 1 68 ? -4.102 -17.347 -58.355 1.00 53.47 68 GLU A O 1
ATOM 541 N N . ASP A 1 69 ? -2.852 -15.579 -57.769 1.00 53.62 69 ASP A N 1
ATOM 542 C CA . ASP A 1 69 ? -2.120 -15.470 -59.035 1.00 53.62 69 ASP A CA 1
ATOM 543 C C . ASP A 1 69 ? -0.837 -14.659 -58.797 1.00 53.62 69 ASP A C 1
ATOM 545 O O . ASP A 1 69 ? -0.717 -13.483 -59.136 1.00 53.62 69 ASP A O 1
ATOM 549 N N . ASP A 1 70 ? 0.114 -15.312 -58.134 1.00 44.66 70 ASP A N 1
ATOM 550 C CA . ASP A 1 70 ? 1.530 -14.983 -58.262 1.00 44.66 70 ASP A CA 1
ATOM 551 C C . ASP A 1 70 ? 2.206 -16.264 -58.758 1.00 44.66 70 ASP A C 1
ATOM 553 O O . ASP A 1 70 ? 2.735 -17.072 -57.992 1.00 44.66 70 ASP A O 1
ATOM 557 N N . ASP A 1 71 ? 2.055 -16.505 -60.065 1.00 50.88 71 ASP A N 1
ATOM 558 C CA . ASP A 1 71 ? 2.994 -17.301 -60.858 1.00 50.88 71 ASP A CA 1
ATOM 559 C C . ASP A 1 71 ? 4.346 -16.561 -60.793 1.00 50.88 71 ASP A C 1
ATOM 561 O O . ASP A 1 71 ? 4.757 -15.873 -61.731 1.00 50.88 71 ASP A O 1
ATOM 565 N N . ASP A 1 72 ? 5.023 -16.661 -59.647 1.00 45.69 72 ASP A N 1
ATOM 566 C CA . ASP A 1 72 ? 6.457 -16.427 -59.570 1.00 45.69 72 ASP A CA 1
ATOM 567 C C . ASP A 1 72 ? 7.081 -17.675 -60.199 1.00 45.69 72 ASP A C 1
ATOM 569 O O . ASP A 1 72 ? 7.297 -18.719 -59.574 1.00 45.69 72 ASP A O 1
ATOM 573 N N . ASP A 1 73 ? 7.230 -17.585 -61.518 1.00 47.00 73 ASP A N 1
ATOM 574 C CA . ASP A 1 73 ? 8.108 -18.416 -62.322 1.00 47.00 73 ASP A CA 1
ATOM 575 C C . ASP A 1 73 ? 9.524 -18.188 -61.767 1.00 47.00 73 ASP A C 1
ATOM 577 O O . ASP A 1 73 ? 10.299 -17.386 -62.288 1.00 47.00 73 ASP A O 1
ATOM 581 N N . ASP A 1 74 ? 9.841 -18.872 -60.662 1.00 50.34 74 ASP A N 1
ATOM 582 C CA . ASP A 1 74 ? 11.197 -19.176 -60.212 1.00 50.34 74 ASP A CA 1
ATOM 583 C C . ASP A 1 74 ? 11.821 -20.087 -61.291 1.00 50.34 74 ASP A C 1
ATOM 585 O O . ASP A 1 74 ? 12.154 -21.260 -61.082 1.00 50.34 74 ASP A O 1
ATOM 589 N N . GLU A 1 75 ? 12.007 -19.541 -62.497 1.00 47.84 75 GLU A N 1
ATOM 590 C CA . GLU A 1 75 ? 13.224 -19.813 -63.231 1.00 47.84 75 GLU A CA 1
ATOM 591 C C . GLU A 1 75 ? 14.327 -19.376 -62.273 1.00 47.84 75 GLU A C 1
ATOM 593 O O . GLU A 1 75 ? 14.651 -18.194 -62.179 1.00 47.84 75 GLU A O 1
ATOM 598 N N . GLU A 1 76 ? 14.837 -20.342 -61.499 1.00 53.00 76 GLU A N 1
ATOM 599 C CA . GLU A 1 76 ? 16.120 -20.270 -60.820 1.00 53.00 76 GLU A CA 1
ATOM 600 C C . GLU A 1 76 ? 17.122 -19.800 -61.881 1.00 53.00 76 GLU A C 1
ATOM 602 O O . GLU A 1 76 ? 17.707 -20.610 -62.607 1.00 53.00 76 GLU A O 1
ATOM 607 N N . GLU A 1 77 ? 17.255 -18.478 -62.044 1.00 50.44 77 GLU A N 1
ATOM 608 C CA . GLU A 1 77 ? 18.310 -17.858 -62.817 1.00 50.44 77 GLU A CA 1
ATOM 609 C C . GLU A 1 77 ? 19.568 -18.374 -62.142 1.00 50.44 77 GLU A C 1
ATOM 611 O O . GLU A 1 77 ? 19.933 -17.913 -61.059 1.00 50.44 77 GLU A O 1
ATOM 616 N N . GLU A 1 78 ? 20.159 -19.418 -62.733 1.00 53.59 78 GLU A N 1
ATOM 617 C CA . GLU A 1 78 ? 21.431 -19.986 -62.321 1.00 53.59 78 GLU A CA 1
ATOM 618 C C . GLU A 1 78 ? 22.326 -18.780 -62.072 1.00 53.59 78 GLU A C 1
ATOM 620 O O . GLU A 1 78 ? 22.630 -18.059 -63.030 1.00 53.59 78 GLU A O 1
ATOM 625 N N . ASP A 1 79 ? 22.640 -18.512 -60.794 1.00 58.34 79 ASP A N 1
ATOM 626 C CA . ASP A 1 79 ? 23.424 -17.364 -60.342 1.00 58.34 79 ASP A CA 1
ATOM 627 C C . ASP A 1 79 ? 24.794 -17.585 -61.014 1.00 58.34 79 ASP A C 1
ATOM 629 O O . ASP A 1 79 ? 25.705 -18.267 -60.526 1.00 58.34 79 ASP A O 1
ATOM 633 N N . THR A 1 80 ? 24.891 -17.086 -62.243 1.00 64.12 80 THR A N 1
ATOM 634 C CA . THR A 1 80 ? 25.999 -17.321 -63.141 1.00 64.12 80 THR A CA 1
ATOM 635 C C . THR A 1 80 ? 26.928 -16.158 -62.913 1.00 64.12 80 THR A C 1
ATOM 637 O O . THR A 1 80 ? 26.609 -15.015 -63.246 1.00 64.12 80 THR A O 1
ATOM 640 N N . CYS A 1 81 ? 28.087 -16.465 -62.331 1.00 64.56 81 CYS A N 1
ATOM 641 C CA . CYS A 1 81 ? 29.134 -15.493 -62.059 1.00 64.56 81 CYS A CA 1
ATOM 642 C C . CYS A 1 81 ? 29.336 -14.577 -63.287 1.00 64.56 81 CYS A C 1
ATOM 644 O O . CYS A 1 81 ? 29.682 -15.078 -64.366 1.00 64.56 81 CYS A O 1
ATOM 646 N N . PRO A 1 82 ? 29.113 -13.253 -63.162 1.00 76.75 82 PRO A N 1
ATOM 647 C CA . PRO A 1 82 ? 29.245 -12.325 -64.277 1.00 76.75 82 PRO A CA 1
ATOM 648 C C . PRO A 1 82 ? 30.625 -12.433 -64.935 1.00 76.75 82 PRO A C 1
ATOM 650 O O . PRO A 1 82 ? 31.631 -12.612 -64.250 1.00 76.75 82 PRO A O 1
ATOM 653 N N . SER A 1 83 ? 30.700 -12.272 -66.259 1.00 67.56 83 SER A N 1
ATOM 654 C CA . SER A 1 83 ? 31.892 -12.602 -67.066 1.00 67.56 83 SER A CA 1
ATOM 655 C C . SER A 1 83 ? 33.178 -11.826 -66.730 1.00 67.56 83 SER A C 1
ATOM 657 O O . SER A 1 83 ? 34.241 -12.177 -67.239 1.00 67.56 83 SER A O 1
ATOM 659 N N . GLU A 1 84 ? 33.103 -10.789 -65.889 1.00 69.88 84 GLU A N 1
ATOM 660 C CA . GLU A 1 84 ? 34.250 -10.005 -65.397 1.00 69.88 84 GLU A CA 1
ATOM 661 C C . GLU A 1 84 ? 34.423 -10.053 -63.862 1.00 69.88 84 GLU A C 1
ATOM 663 O O . GLU A 1 84 ? 35.180 -9.266 -63.294 1.00 69.88 84 GLU A O 1
ATOM 668 N N . CYS A 1 85 ? 33.733 -10.965 -63.169 1.00 72.81 85 CYS A N 1
ATOM 669 C CA . CYS A 1 85 ? 33.776 -11.088 -61.712 1.00 72.81 85 CYS A CA 1
ATOM 670 C C . CYS A 1 85 ? 34.772 -12.170 -61.255 1.00 72.81 85 CYS A C 1
ATOM 672 O O . CYS A 1 85 ? 34.883 -13.240 -61.854 1.00 72.81 85 CYS A O 1
ATOM 674 N N . ASP A 1 86 ? 35.503 -11.902 -60.168 1.00 83.06 86 ASP A N 1
ATOM 675 C CA . ASP A 1 86 ? 36.323 -12.920 -59.508 1.00 83.06 86 ASP A CA 1
ATOM 676 C C . ASP A 1 86 ? 35.411 -13.963 -58.845 1.00 83.06 86 ASP A C 1
ATOM 678 O O . ASP A 1 86 ? 34.638 -13.633 -57.943 1.00 83.06 86 ASP A O 1
ATOM 682 N N . LEU A 1 87 ? 35.531 -15.229 -59.257 1.00 80.94 87 LEU A N 1
ATOM 683 C CA . LEU A 1 87 ? 34.735 -16.347 -58.734 1.00 80.94 87 LEU A CA 1
ATOM 684 C C . LEU A 1 87 ? 34.769 -16.422 -57.201 1.00 80.94 87 LEU A C 1
ATOM 686 O O . LEU A 1 87 ? 33.750 -16.700 -56.575 1.00 80.94 87 LEU A O 1
ATOM 690 N N . THR A 1 88 ? 35.908 -16.100 -56.574 1.00 84.69 88 THR A N 1
ATOM 691 C CA . THR A 1 88 ? 36.018 -16.153 -55.106 1.00 84.69 88 THR A CA 1
ATOM 692 C C . THR A 1 88 ? 35.240 -15.044 -54.403 1.00 84.69 88 THR A C 1
ATOM 694 O O . THR A 1 88 ? 34.845 -15.196 -53.246 1.00 84.69 88 THR A O 1
ATOM 697 N N . LEU A 1 89 ? 35.050 -13.903 -55.070 1.00 84.50 89 LEU A N 1
ATOM 698 C CA . LEU A 1 89 ? 34.235 -12.803 -54.571 1.00 84.50 89 LEU A CA 1
ATOM 699 C C . LEU A 1 89 ? 32.753 -13.146 -54.724 1.00 84.50 89 LEU A C 1
ATOM 701 O O . LEU A 1 89 ? 31.977 -12.916 -53.802 1.00 84.50 89 LEU A O 1
ATOM 705 N N . TYR A 1 90 ? 32.391 -13.754 -55.849 1.00 85.19 90 TYR A N 1
ATOM 706 C CA . TYR A 1 90 ? 31.030 -14.169 -56.143 1.00 85.19 90 TYR A CA 1
ATOM 707 C C . TYR A 1 90 ? 30.493 -15.223 -55.158 1.00 85.19 90 TYR A C 1
ATOM 709 O O . TYR A 1 90 ? 29.456 -15.009 -54.534 1.00 85.19 90 TYR A O 1
ATOM 717 N N . GLU A 1 91 ? 31.258 -16.290 -54.898 1.00 87.06 91 GLU A N 1
ATOM 718 C CA . GLU A 1 91 ? 30.913 -17.311 -53.892 1.00 87.06 91 GLU A CA 1
ATOM 719 C C . GLU A 1 91 ? 30.743 -16.711 -52.483 1.00 87.06 91 GLU A C 1
ATOM 721 O O . GLU A 1 91 ? 29.863 -17.113 -51.720 1.00 87.06 91 GLU A O 1
ATOM 726 N N . LYS A 1 92 ? 31.559 -15.707 -52.126 1.00 89.56 92 LYS A N 1
ATOM 727 C CA . LYS A 1 92 ? 31.422 -14.995 -50.844 1.00 89.56 92 LYS A CA 1
ATOM 728 C C . LYS A 1 92 ? 30.142 -14.171 -50.781 1.00 89.56 92 LYS A C 1
ATOM 730 O O . LYS A 1 92 ? 29.530 -14.124 -49.719 1.00 89.56 92 LYS A O 1
ATOM 735 N N . VAL A 1 93 ? 29.753 -13.510 -51.871 1.00 90.88 93 VAL A N 1
ATOM 736 C CA . VAL A 1 93 ? 28.502 -12.739 -51.934 1.00 90.88 93 VAL A CA 1
ATOM 737 C C . VAL A 1 93 ? 27.300 -13.667 -51.784 1.00 90.88 93 VAL A C 1
ATOM 739 O O . VAL A 1 93 ? 26.414 -13.354 -50.993 1.00 90.88 93 VAL A O 1
ATOM 742 N N . LEU A 1 94 ? 27.301 -14.827 -52.444 1.00 88.75 94 LEU A N 1
ATOM 743 C CA . LEU A 1 94 ? 26.241 -15.826 -52.295 1.00 88.75 94 LEU A CA 1
ATOM 744 C C . LEU A 1 94 ? 26.136 -16.328 -50.845 1.00 88.75 94 LEU A C 1
ATOM 746 O O . LEU A 1 94 ? 25.063 -16.283 -50.251 1.00 88.75 94 LEU A O 1
ATOM 750 N N . ALA A 1 95 ? 27.268 -16.672 -50.222 1.00 91.69 95 ALA A N 1
ATOM 751 C CA . ALA A 1 95 ? 27.297 -17.078 -48.816 1.00 91.69 95 ALA A CA 1
ATOM 752 C C . ALA A 1 95 ? 26.853 -15.961 -47.847 1.00 91.69 95 ALA A C 1
ATOM 754 O O . ALA A 1 95 ? 26.355 -16.238 -46.757 1.00 91.69 95 ALA A O 1
ATOM 755 N N . LEU A 1 96 ? 27.062 -14.685 -48.195 1.00 93.88 96 LEU A N 1
ATOM 756 C CA . LEU A 1 96 ? 26.549 -13.552 -47.418 1.00 93.88 96 LEU A CA 1
ATOM 757 C C . LEU A 1 96 ? 25.043 -13.348 -47.618 1.00 93.88 96 LEU A C 1
ATOM 759 O O . LEU A 1 96 ? 24.375 -12.958 -46.663 1.00 93.88 96 LEU A O 1
ATOM 763 N N . ARG A 1 97 ? 24.508 -13.620 -48.815 1.00 94.31 97 ARG A N 1
ATOM 764 C CA . ARG A 1 97 ? 23.062 -13.594 -49.093 1.00 94.31 97 ARG A CA 1
ATOM 765 C C . ARG A 1 97 ? 22.330 -14.694 -48.329 1.00 94.31 97 ARG A C 1
ATOM 767 O O . ARG A 1 97 ? 21.351 -14.381 -47.666 1.00 94.31 97 ARG A O 1
ATOM 774 N N . GLU A 1 98 ? 22.852 -15.919 -48.342 1.00 94.69 98 GLU A N 1
ATOM 775 C CA . GLU A 1 98 ? 22.312 -17.046 -47.563 1.00 94.69 98 GLU A CA 1
ATOM 776 C C . GLU A 1 98 ? 22.301 -16.718 -46.063 1.00 94.69 98 GLU A C 1
ATOM 778 O O . GLU A 1 98 ? 21.254 -16.732 -45.427 1.00 94.69 98 GLU A O 1
ATOM 783 N N . LYS A 1 99 ? 23.434 -16.256 -45.513 1.00 95.19 99 LYS A N 1
ATOM 784 C CA . LYS A 1 99 ? 23.498 -15.816 -44.107 1.00 95.19 99 LYS A CA 1
ATOM 785 C C . LYS A 1 99 ? 22.542 -14.675 -43.785 1.00 95.19 99 LYS A C 1
ATOM 787 O O . LYS A 1 99 ? 22.096 -14.562 -42.648 1.00 95.19 99 LYS A O 1
ATOM 792 N N . ARG A 1 100 ? 22.296 -13.773 -44.738 1.00 95.88 100 ARG A N 1
ATOM 793 C CA . ARG A 1 100 ? 21.328 -12.693 -44.552 1.00 95.88 100 ARG A CA 1
ATOM 794 C C . ARG A 1 100 ? 19.908 -13.253 -44.503 1.00 95.88 100 ARG A C 1
ATOM 796 O O . ARG A 1 100 ? 19.169 -12.837 -43.621 1.00 95.88 100 ARG A O 1
ATOM 803 N N . ALA A 1 101 ? 19.565 -14.196 -45.379 1.00 95.31 101 ALA A N 1
ATOM 804 C CA . ALA A 1 101 ? 18.274 -14.876 -45.357 1.00 95.31 101 ALA A CA 1
ATOM 805 C C . ALA A 1 101 ? 18.048 -15.610 -44.023 1.00 95.31 101 ALA A C 1
ATOM 807 O O . ALA A 1 101 ? 17.023 -15.381 -43.388 1.00 95.31 101 ALA A O 1
ATOM 808 N N . ASP A 1 102 ? 19.044 -16.357 -43.527 1.00 96.88 102 ASP A N 1
ATOM 809 C CA . ASP A 1 102 ? 18.978 -17.025 -42.214 1.00 96.88 102 ASP A CA 1
ATOM 810 C C . ASP A 1 102 ? 18.717 -16.031 -41.066 1.00 96.88 102 ASP A C 1
ATOM 812 O O . ASP A 1 102 ? 17.976 -16.306 -40.118 1.00 96.88 102 ASP A O 1
ATOM 816 N N . VAL A 1 103 ? 19.367 -14.862 -41.116 1.00 96.56 103 VAL A N 1
ATOM 817 C CA . VAL A 1 103 ? 19.198 -13.811 -40.104 1.00 96.56 103 VAL A CA 1
ATOM 818 C C . VAL A 1 103 ? 17.820 -13.165 -40.207 1.00 96.56 103 VAL A C 1
ATOM 820 O O . VAL A 1 103 ? 17.200 -12.928 -39.170 1.00 96.56 103 VAL A O 1
ATOM 823 N N . ASP A 1 104 ? 17.346 -12.877 -41.418 1.00 95.94 104 ASP A N 1
ATOM 824 C CA . ASP A 1 104 ? 16.034 -12.277 -41.653 1.00 95.94 104 ASP A CA 1
ATOM 825 C C . ASP A 1 104 ? 14.914 -13.239 -41.189 1.00 95.94 104 ASP A C 1
ATOM 827 O O . ASP A 1 104 ? 14.039 -12.817 -40.428 1.00 95.94 104 ASP A O 1
ATOM 831 N N . GLU A 1 105 ? 15.009 -14.543 -41.485 1.00 97.25 105 GLU A N 1
ATOM 832 C CA . GLU A 1 105 ? 14.088 -15.578 -40.976 1.00 97.25 105 GLU A CA 1
ATOM 833 C C . GLU A 1 105 ? 14.107 -15.648 -39.439 1.00 97.25 105 GLU A C 1
ATOM 835 O O . GLU A 1 105 ? 13.062 -15.561 -38.785 1.00 97.25 105 GLU A O 1
ATOM 840 N N . ALA A 1 106 ? 15.296 -15.706 -38.827 1.00 97.19 106 ALA A N 1
ATOM 841 C CA . ALA A 1 106 ? 15.423 -15.717 -37.371 1.00 97.19 106 ALA A CA 1
ATOM 842 C C . ALA A 1 106 ? 14.850 -14.441 -36.722 1.00 97.19 106 ALA A C 1
ATOM 844 O O . ALA A 1 106 ? 14.261 -14.496 -35.637 1.00 97.19 106 ALA A O 1
ATOM 845 N N . MET A 1 107 ? 14.997 -13.275 -37.364 1.00 96.62 107 MET A N 1
ATOM 846 C CA . MET A 1 107 ? 14.388 -12.030 -36.892 1.00 96.62 107 MET A CA 1
ATOM 847 C C . MET A 1 107 ? 12.860 -12.082 -36.954 1.00 96.62 107 MET A C 1
ATOM 849 O O . MET A 1 107 ? 12.201 -11.618 -36.018 1.00 96.62 107 MET A O 1
ATOM 853 N N . GLU A 1 108 ? 12.278 -12.647 -38.009 1.00 97.44 108 GLU A N 1
ATOM 854 C CA . GLU A 1 108 ? 10.830 -12.819 -38.118 1.00 97.44 108 GLU A CA 1
ATOM 855 C C . GLU A 1 108 ? 10.271 -13.765 -37.053 1.00 97.44 108 GLU A C 1
ATOM 857 O O . GLU A 1 108 ? 9.263 -13.444 -36.416 1.00 97.44 108 GLU A O 1
ATOM 862 N N . GLU A 1 109 ? 10.934 -14.896 -36.802 1.00 97.81 109 GLU A N 1
ATOM 863 C CA . GLU A 1 109 ? 10.556 -15.822 -35.731 1.00 97.81 109 GLU A CA 1
ATOM 864 C C . GLU A 1 109 ? 10.602 -15.150 -34.354 1.00 97.81 109 GLU A C 1
ATOM 866 O O . GLU A 1 109 ? 9.661 -15.261 -33.559 1.00 97.81 109 GLU A O 1
ATOM 871 N N . LEU A 1 110 ? 11.669 -14.394 -34.075 1.00 97.44 110 LEU A N 1
ATOM 872 C CA . LEU A 1 110 ? 11.796 -13.635 -32.832 1.00 97.44 110 LEU A CA 1
ATOM 873 C C . LEU A 1 110 ? 10.699 -12.574 -32.704 1.00 97.44 110 LEU A C 1
ATOM 875 O O . LEU A 1 110 ? 10.129 -12.417 -31.623 1.00 97.44 110 LEU A O 1
ATOM 879 N N . ASN A 1 111 ? 10.361 -11.871 -33.785 1.00 97.31 111 ASN A N 1
ATOM 880 C CA . ASN A 1 111 ? 9.281 -10.886 -33.782 1.00 97.31 111 ASN A CA 1
ATOM 881 C C . ASN A 1 111 ? 7.912 -11.535 -33.527 1.00 97.31 111 ASN A C 1
ATOM 883 O O . ASN A 1 111 ? 7.141 -11.017 -32.713 1.00 97.31 111 ASN A O 1
ATOM 887 N N . LYS A 1 112 ? 7.631 -12.697 -34.135 1.00 98.06 112 LYS A N 1
ATOM 888 C CA . LYS A 1 112 ? 6.422 -13.493 -33.855 1.00 98.06 112 LYS A CA 1
ATOM 889 C C . LYS A 1 112 ? 6.362 -13.892 -32.375 1.00 98.06 112 LYS A C 1
ATOM 891 O O . LYS A 1 112 ? 5.352 -13.647 -31.715 1.00 98.06 112 LYS A O 1
ATOM 896 N N . ALA A 1 113 ? 7.465 -14.393 -31.814 1.00 97.81 113 ALA A N 1
ATOM 897 C CA . ALA A 1 113 ? 7.546 -14.761 -30.399 1.00 97.81 113 ALA A CA 1
ATOM 898 C C . ALA A 1 113 ? 7.363 -13.557 -29.450 1.00 97.81 113 ALA A C 1
ATOM 900 O O . ALA A 1 113 ? 6.701 -13.670 -28.414 1.00 97.81 113 ALA A O 1
ATOM 901 N N . ILE A 1 114 ? 7.915 -12.387 -29.793 1.00 98.00 114 ILE A N 1
ATOM 902 C CA . ILE A 1 114 ? 7.718 -11.144 -29.031 1.00 98.00 114 ILE A CA 1
ATOM 903 C C . ILE A 1 114 ? 6.236 -10.767 -28.999 1.00 98.00 114 ILE A C 1
ATOM 905 O O . ILE A 1 114 ? 5.717 -10.419 -27.935 1.00 98.00 114 ILE A O 1
ATOM 909 N N . GLU A 1 115 ? 5.550 -10.841 -30.137 1.00 97.75 115 GLU A N 1
ATOM 910 C CA . GLU A 1 115 ? 4.142 -10.466 -30.235 1.00 97.75 115 GLU A CA 1
ATOM 911 C C . GLU A 1 115 ? 3.228 -11.442 -29.480 1.00 97.75 115 GLU A C 1
ATOM 913 O O . GLU A 1 115 ? 2.325 -11.026 -28.747 1.00 97.75 115 GLU A O 1
ATOM 918 N N . GLU A 1 116 ? 3.511 -12.744 -29.545 1.00 97.88 116 GLU A N 1
ATOM 919 C CA . GLU A 1 116 ? 2.825 -13.747 -28.726 1.00 97.88 116 GLU A CA 1
ATOM 920 C C . GLU A 1 116 ? 3.007 -13.496 -27.223 1.00 97.88 116 GLU A C 1
ATOM 922 O O . GLU A 1 116 ? 2.039 -13.541 -26.453 1.00 97.88 116 GLU A O 1
ATOM 927 N N . LEU A 1 117 ? 4.233 -13.182 -26.790 1.00 97.44 117 LEU A N 1
ATOM 928 C CA . LEU A 1 117 ? 4.526 -12.854 -25.394 1.00 97.44 117 LEU A CA 1
ATOM 929 C C . LEU A 1 117 ? 3.825 -11.568 -24.945 1.00 97.44 117 LEU A C 1
ATOM 931 O O . LEU A 1 117 ? 3.336 -11.514 -23.812 1.00 97.44 117 LEU A O 1
ATOM 935 N N . ARG A 1 118 ? 3.723 -10.555 -25.814 1.00 97.88 118 ARG A N 1
ATOM 936 C CA . ARG A 1 118 ? 2.961 -9.326 -25.535 1.00 97.88 118 ARG A CA 1
ATOM 937 C C . ARG A 1 118 ? 1.484 -9.629 -25.315 1.00 97.88 118 ARG A C 1
ATOM 939 O O . ARG A 1 118 ? 0.961 -9.303 -24.247 1.00 97.88 118 ARG A O 1
ATOM 946 N N . LYS A 1 119 ? 0.844 -10.353 -26.239 1.00 98.06 119 LYS A N 1
ATOM 947 C CA . LYS A 1 119 ? -0.564 -10.775 -26.114 1.00 98.06 119 LYS A CA 1
ATOM 948 C C . LYS A 1 119 ? -0.799 -11.623 -24.860 1.00 98.06 119 LYS A C 1
ATOM 950 O O . LYS A 1 119 ? -1.787 -11.440 -24.140 1.00 98.06 119 LYS A O 1
ATOM 955 N N . ALA A 1 120 ? 0.125 -12.530 -24.538 1.00 97.75 120 ALA A N 1
ATOM 956 C CA . ALA A 1 120 ? 0.068 -13.306 -23.303 1.00 97.75 120 ALA A CA 1
ATOM 957 C C . ALA A 1 120 ? 0.178 -12.409 -22.056 1.00 97.75 120 ALA A C 1
ATOM 959 O O . ALA A 1 120 ? -0.590 -12.589 -21.106 1.00 97.75 120 ALA A O 1
ATOM 960 N N . GLY A 1 121 ? 1.080 -11.425 -22.062 1.00 98.06 121 GLY A N 1
ATOM 961 C CA . GLY A 1 121 ? 1.254 -10.446 -20.988 1.00 98.06 121 GLY A CA 1
ATOM 962 C C . GLY A 1 121 ? 0.005 -9.597 -20.747 1.00 98.06 121 GLY A C 1
ATOM 963 O O . GLY A 1 121 ? -0.433 -9.448 -19.602 1.00 98.06 121 GLY A O 1
ATOM 964 N N . GLU A 1 122 ? -0.630 -9.110 -21.811 1.00 97.94 122 GLU A N 1
ATOM 965 C CA . GLU A 1 122 ? -1.892 -8.365 -21.736 1.00 97.94 122 GLU A CA 1
ATOM 966 C C . GLU A 1 122 ? -3.017 -9.220 -21.149 1.00 97.94 122 GLU A C 1
ATOM 968 O O . GLU A 1 122 ? -3.696 -8.804 -20.204 1.00 97.94 122 GLU A O 1
ATOM 973 N N . ARG A 1 123 ? -3.156 -10.469 -21.614 1.00 97.75 123 ARG A N 1
ATOM 974 C CA . ARG A 1 123 ? -4.140 -11.420 -21.079 1.00 97.75 123 ARG A CA 1
ATOM 975 C C . ARG A 1 123 ? -3.924 -11.698 -19.592 1.00 97.75 123 ARG A C 1
ATOM 977 O O . ARG A 1 123 ? -4.896 -11.797 -18.840 1.00 97.75 123 ARG A O 1
ATOM 984 N N . GLN A 1 124 ? -2.676 -11.856 -19.151 1.00 97.69 124 GLN A N 1
ATOM 985 C CA . GLN A 1 124 ? -2.380 -12.061 -17.730 1.00 97.69 124 GLN A CA 1
ATOM 986 C C . GLN A 1 124 ? -2.656 -10.803 -16.909 1.00 97.69 124 GLN A C 1
ATOM 988 O O . GLN A 1 124 ? -3.241 -10.902 -15.833 1.00 97.69 124 GLN A O 1
ATOM 993 N N . THR A 1 125 ? -2.336 -9.624 -17.440 1.00 98.06 125 THR A N 1
ATOM 994 C CA . THR A 1 125 ? -2.643 -8.343 -16.791 1.00 98.06 125 THR A CA 1
ATOM 995 C C . THR A 1 125 ? -4.151 -8.156 -16.622 1.00 98.06 125 THR A C 1
ATOM 997 O O . THR A 1 125 ? -4.615 -7.769 -15.548 1.00 98.06 125 THR A O 1
ATOM 1000 N N . ALA A 1 126 ? -4.946 -8.492 -17.642 1.00 97.88 126 ALA A N 1
ATOM 1001 C CA . ALA A 1 126 ? -6.404 -8.457 -17.565 1.00 97.88 126 ALA A CA 1
ATOM 1002 C C . ALA A 1 126 ? -6.947 -9.433 -16.505 1.00 97.88 126 ALA A C 1
ATOM 1004 O O . ALA A 1 126 ? -7.785 -9.055 -15.682 1.00 97.88 126 ALA A O 1
ATOM 1005 N N . LYS A 1 127 ? -6.424 -10.668 -16.461 1.00 98.12 127 LYS A N 1
ATOM 1006 C CA . LYS A 1 127 ? -6.773 -11.652 -15.421 1.00 98.12 127 LYS A CA 1
ATOM 1007 C C . LYS A 1 127 ? -6.412 -11.163 -14.023 1.00 98.12 127 LYS A C 1
ATOM 1009 O O . LYS A 1 127 ? -7.222 -11.313 -13.113 1.00 98.12 127 LYS A O 1
ATOM 1014 N N . GLN A 1 128 ? -5.235 -10.566 -13.852 1.00 97.81 128 GLN A N 1
ATOM 1015 C CA . GLN A 1 128 ? -4.802 -10.016 -12.573 1.00 97.81 128 GLN A CA 1
ATOM 1016 C C . GLN A 1 128 ? -5.755 -8.915 -12.102 1.00 97.81 128 GLN A C 1
ATOM 1018 O O . GLN A 1 128 ? -6.281 -9.009 -10.999 1.00 97.81 128 GLN A O 1
ATOM 1023 N N . ARG A 1 129 ? -6.093 -7.950 -12.968 1.00 98.06 129 ARG A N 1
ATOM 1024 C CA . ARG A 1 129 ? -7.066 -6.890 -12.645 1.00 98.06 129 ARG A CA 1
ATOM 1025 C C . ARG A 1 129 ? -8.436 -7.450 -12.251 1.00 98.06 129 ARG A C 1
ATOM 1027 O O . ARG A 1 129 ? -9.065 -6.945 -11.322 1.00 98.06 129 ARG A O 1
ATOM 1034 N N . ALA A 1 130 ? -8.903 -8.493 -12.937 1.00 98.06 130 ALA A N 1
ATOM 1035 C CA . ALA A 1 130 ? -10.165 -9.151 -12.602 1.00 98.06 130 ALA A CA 1
ATOM 1036 C C . ALA A 1 130 ? -10.112 -9.845 -11.228 1.00 98.06 130 ALA A C 1
ATOM 1038 O O . ALA A 1 130 ? -11.060 -9.733 -10.448 1.00 98.06 130 ALA A O 1
ATOM 1039 N N . ILE A 1 131 ? -9.001 -10.520 -10.912 1.00 98.25 131 ILE A N 1
ATOM 1040 C CA . ILE A 1 131 ? -8.770 -11.149 -9.604 1.00 98.25 131 ILE A CA 1
ATOM 1041 C C . ILE A 1 131 ? -8.711 -10.089 -8.503 1.00 98.25 131 ILE A C 1
ATOM 1043 O O . ILE A 1 131 ? -9.394 -10.244 -7.495 1.00 98.25 131 ILE A O 1
ATOM 1047 N N . ASP A 1 132 ? -7.973 -9.000 -8.710 1.00 98.19 132 ASP A N 1
ATOM 1048 C CA . ASP A 1 132 ? -7.846 -7.912 -7.737 1.00 98.19 132 ASP A CA 1
ATOM 1049 C C . ASP A 1 132 ? -9.211 -7.275 -7.440 1.00 98.19 132 ASP A C 1
ATOM 1051 O O . ASP A 1 132 ? -9.561 -7.043 -6.281 1.00 98.19 132 ASP A O 1
ATOM 1055 N N . LYS A 1 133 ? -10.043 -7.073 -8.473 1.00 98.25 133 LYS A N 1
ATOM 1056 C CA . LYS A 1 133 ? -11.421 -6.587 -8.309 1.00 98.25 133 LYS A CA 1
ATOM 1057 C C . LYS A 1 133 ? -12.280 -7.561 -7.496 1.00 98.25 133 LYS A C 1
ATOM 1059 O O . LYS A 1 133 ? -13.014 -7.133 -6.607 1.00 98.25 133 LYS A O 1
ATOM 1064 N N . ALA A 1 134 ? -12.198 -8.861 -7.783 1.00 98.06 134 ALA A N 1
ATOM 1065 C CA . ALA A 1 134 ? -12.945 -9.883 -7.049 1.00 98.06 134 ALA A CA 1
ATOM 1066 C C . ALA A 1 134 ? -12.473 -10.016 -5.589 1.00 98.06 134 ALA A C 1
ATOM 1068 O O . ALA A 1 134 ? -13.293 -10.204 -4.684 1.00 98.06 134 ALA A O 1
ATOM 1069 N N . LEU A 1 135 ? -11.166 -9.882 -5.352 1.00 98.19 135 LEU A N 1
ATOM 1070 C CA . LEU A 1 135 ? -10.571 -9.879 -4.022 1.00 98.19 135 LEU A CA 1
ATOM 1071 C C . LEU A 1 135 ? -11.085 -8.687 -3.211 1.00 98.19 135 LEU A C 1
ATOM 1073 O O . LEU A 1 135 ? -11.637 -8.892 -2.133 1.00 98.19 135 LEU A O 1
ATOM 1077 N N . ALA A 1 136 ? -11.005 -7.474 -3.764 1.00 98.06 136 ALA A N 1
ATOM 1078 C CA . ALA A 1 136 ? -11.488 -6.261 -3.107 1.00 98.06 136 ALA A CA 1
ATOM 1079 C C . ALA A 1 136 ? -12.984 -6.345 -2.756 1.00 98.06 136 ALA A C 1
ATOM 1081 O O . ALA A 1 136 ? -13.385 -5.994 -1.644 1.00 98.06 136 ALA A O 1
ATOM 1082 N N . ALA A 1 137 ? -13.811 -6.871 -3.666 1.00 98.12 137 ALA A N 1
ATOM 1083 C CA . ALA A 1 137 ? -15.233 -7.096 -3.402 1.00 98.12 137 ALA A CA 1
ATOM 1084 C C . ALA A 1 137 ? -15.453 -8.094 -2.247 1.00 98.12 137 ALA A C 1
ATOM 1086 O O . ALA A 1 137 ? -16.232 -7.835 -1.332 1.00 98.12 137 ALA A O 1
ATOM 1087 N N . THR A 1 138 ? -14.713 -9.207 -2.236 1.00 97.88 138 THR A N 1
ATOM 1088 C CA . THR A 1 138 ? -14.808 -10.228 -1.176 1.00 97.88 138 THR A CA 1
ATOM 1089 C C . THR A 1 138 ? -14.347 -9.692 0.183 1.00 97.88 138 THR A C 1
ATOM 1091 O O . THR A 1 138 ? -14.937 -10.005 1.223 1.00 97.88 138 THR A O 1
ATOM 1094 N N . GLU A 1 139 ? -13.296 -8.873 0.201 1.00 98.12 139 GLU A N 1
ATOM 1095 C CA . GLU A 1 139 ? -12.813 -8.202 1.408 1.00 98.12 139 GLU A CA 1
ATOM 1096 C C . GLU A 1 139 ? -13.858 -7.227 1.953 1.00 98.12 139 GLU A C 1
ATOM 1098 O O . GLU A 1 139 ? -14.145 -7.243 3.154 1.00 98.12 139 GLU A O 1
ATOM 1103 N N . GLN A 1 140 ? -14.482 -6.435 1.079 1.00 98.06 140 GLN A N 1
ATOM 1104 C CA . GLN A 1 140 ? -15.561 -5.528 1.454 1.00 98.06 140 GLN A CA 1
ATOM 1105 C C . GLN A 1 140 ? -16.756 -6.292 2.041 1.00 98.06 140 GLN A C 1
ATOM 1107 O O . GLN A 1 140 ? -17.244 -5.936 3.117 1.00 98.06 140 GLN A O 1
ATOM 1112 N N . ASP A 1 141 ? -17.195 -7.372 1.395 1.00 98.00 141 ASP A N 1
ATOM 1113 C CA . ASP A 1 141 ? -18.289 -8.219 1.884 1.00 98.00 141 ASP A CA 1
ATOM 1114 C C . ASP A 1 141 ? -17.962 -8.839 3.244 1.00 98.00 141 ASP A C 1
ATOM 1116 O O . ASP A 1 141 ? -18.797 -8.863 4.156 1.00 98.00 141 ASP A O 1
ATOM 1120 N N . THR A 1 142 ? -16.716 -9.281 3.422 1.00 97.75 142 THR A N 1
ATOM 1121 C CA . THR A 1 142 ? -16.234 -9.812 4.698 1.00 97.75 142 THR A CA 1
ATOM 1122 C C . THR A 1 142 ? -16.286 -8.745 5.788 1.00 97.75 142 THR A C 1
ATOM 1124 O O . THR A 1 142 ? -16.790 -9.011 6.882 1.00 97.75 142 THR A O 1
ATOM 1127 N N . GLN A 1 143 ? -15.825 -7.523 5.510 1.00 97.62 143 GLN A N 1
ATOM 1128 C CA . GLN A 1 143 ? -15.890 -6.413 6.464 1.00 97.62 143 GLN A CA 1
ATOM 1129 C C . GLN A 1 143 ? -17.336 -6.059 6.826 1.00 97.62 143 GLN A C 1
ATOM 1131 O O . GLN A 1 143 ? -17.659 -5.906 8.008 1.00 97.62 143 GLN A O 1
ATOM 1136 N N . GLN A 1 144 ? -18.232 -5.993 5.838 1.00 97.19 144 GLN A N 1
ATOM 1137 C CA . GLN A 1 144 ? -19.654 -5.759 6.080 1.00 97.19 144 GLN A CA 1
ATOM 1138 C C . GLN A 1 144 ? -20.268 -6.862 6.946 1.00 97.19 144 GLN A C 1
ATOM 1140 O O . GLN A 1 144 ? -21.029 -6.573 7.872 1.00 97.19 144 GLN A O 1
ATOM 1145 N N . PHE A 1 145 ? -19.933 -8.125 6.676 1.00 97.88 145 PHE A N 1
ATOM 1146 C CA . PHE A 1 145 ? -20.408 -9.253 7.466 1.00 97.88 145 PHE A CA 1
ATOM 1147 C C . PHE A 1 145 ? -19.909 -9.182 8.911 1.00 97.88 145 PHE A C 1
ATOM 1149 O O . PHE A 1 145 ? -20.708 -9.334 9.836 1.00 97.88 145 PHE A O 1
ATOM 1156 N N . GLN A 1 146 ? -18.623 -8.893 9.128 1.00 97.00 146 GLN A N 1
ATOM 1157 C CA . GLN A 1 146 ? -18.063 -8.742 10.474 1.00 97.00 146 GLN A CA 1
ATOM 1158 C C . GLN A 1 146 ? -18.704 -7.569 11.224 1.00 97.00 146 GLN A C 1
ATOM 1160 O O . GLN A 1 146 ? -19.049 -7.713 12.394 1.00 97.00 146 GLN A O 1
ATOM 1165 N N . SER A 1 147 ? -18.952 -6.444 10.550 1.00 96.56 147 SER A N 1
ATOM 1166 C CA . SER A 1 147 ? -19.654 -5.296 11.135 1.00 96.56 147 SER A CA 1
ATOM 1167 C C . SER A 1 147 ? -21.089 -5.647 11.543 1.00 96.56 147 SER A C 1
ATOM 1169 O O . SER A 1 147 ? -21.497 -5.405 12.682 1.00 96.56 147 SER A O 1
ATOM 1171 N N . LYS A 1 148 ? -21.846 -6.322 10.665 1.00 96.69 148 LYS A N 1
ATOM 1172 C CA . LYS A 1 148 ? -23.197 -6.824 10.977 1.00 96.69 148 LYS A CA 1
ATOM 1173 C C . LYS A 1 148 ? -23.170 -7.807 12.145 1.00 96.69 148 LYS A C 1
ATOM 1175 O O . LYS A 1 148 ? -24.000 -7.707 13.048 1.00 96.69 148 LYS A O 1
ATOM 1180 N N . LYS A 1 149 ? -22.206 -8.731 12.156 1.00 96.69 149 LYS A N 1
ATOM 1181 C CA . LYS A 1 149 ? -22.008 -9.691 13.245 1.00 96.69 149 LYS A CA 1
ATOM 1182 C C . LYS A 1 149 ? -21.731 -8.973 14.563 1.00 96.69 149 LYS A C 1
ATOM 1184 O O . LYS A 1 149 ? -22.382 -9.292 15.550 1.00 96.69 149 LYS A O 1
ATOM 1189 N N . GLN A 1 150 ? -20.833 -7.988 14.578 1.00 94.06 150 GLN A N 1
ATOM 1190 C CA . GLN A 1 150 ? -20.524 -7.200 15.770 1.00 94.06 150 GLN A CA 1
ATOM 1191 C C . GLN A 1 150 ? -21.744 -6.407 16.248 1.00 94.06 150 GLN A C 1
ATOM 1193 O O . GLN A 1 150 ? -22.049 -6.420 17.433 1.00 94.06 150 GLN A O 1
ATOM 1198 N N . SER A 1 151 ? -22.486 -5.773 15.336 1.00 94.75 151 SER A N 1
ATOM 1199 C CA . SER A 1 151 ? -23.716 -5.044 15.664 1.00 94.75 151 SER A CA 1
ATOM 1200 C C . SER A 1 151 ? -24.764 -5.953 16.310 1.00 94.75 151 SER A C 1
ATOM 1202 O O . SER A 1 151 ? -25.359 -5.581 17.319 1.00 94.75 151 SER A O 1
ATOM 1204 N N . ARG A 1 152 ? -24.954 -7.167 15.776 1.00 95.06 152 ARG A N 1
ATOM 1205 C CA . ARG A 1 152 ? -25.848 -8.175 16.364 1.00 95.06 152 ARG A CA 1
ATOM 1206 C C . ARG A 1 152 ? -25.326 -8.705 17.695 1.00 95.06 152 ARG A C 1
ATOM 1208 O O . ARG A 1 152 ? -26.112 -8.873 18.615 1.00 95.06 152 ARG A O 1
ATOM 1215 N N . PHE A 1 153 ? -24.022 -8.938 17.816 1.00 92.44 153 PHE A N 1
ATOM 1216 C CA . PHE A 1 153 ? -23.408 -9.403 19.058 1.00 92.44 153 PHE A CA 1
ATOM 1217 C C . PHE A 1 153 ? -23.528 -8.359 20.175 1.00 92.44 153 PHE A C 1
ATOM 1219 O O . PHE A 1 153 ? -23.820 -8.710 21.309 1.00 92.44 153 PHE A O 1
ATOM 1226 N N . ASN A 1 154 ? -23.404 -7.073 19.842 1.00 89.88 154 ASN A N 1
ATOM 1227 C CA . ASN A 1 154 ? -23.586 -5.968 20.783 1.00 89.88 154 ASN A CA 1
ATOM 1228 C C . ASN A 1 154 ? -25.034 -5.825 21.290 1.00 89.88 154 ASN A C 1
ATOM 1230 O O . ASN A 1 154 ? -25.250 -5.121 22.268 1.00 89.88 154 ASN A O 1
ATOM 1234 N N . GLN A 1 155 ? -26.018 -6.454 20.636 1.00 91.50 155 GLN A N 1
ATOM 1235 C CA . GLN A 1 155 ? -27.414 -6.498 21.101 1.00 91.50 155 GLN A CA 1
ATOM 1236 C C . GLN A 1 155 ? -27.658 -7.634 22.105 1.00 91.50 155 GLN A C 1
ATOM 1238 O O . GLN A 1 155 ? -28.753 -7.736 22.649 1.00 91.50 155 GLN A O 1
ATOM 1243 N N . VAL A 1 156 ? -26.683 -8.526 22.308 1.00 91.06 156 VAL A N 1
ATOM 1244 C CA . VAL A 1 156 ? -26.812 -9.641 23.246 1.00 91.06 156 VAL A CA 1
ATOM 1245 C C . VAL A 1 156 ? -26.482 -9.148 24.647 1.00 91.06 156 VAL A C 1
ATOM 1247 O O . VAL A 1 156 ? -25.345 -8.772 24.930 1.00 91.06 156 VAL A O 1
ATOM 1250 N N . ASP A 1 157 ? -27.469 -9.203 25.538 1.00 88.06 157 ASP A N 1
ATOM 1251 C CA . ASP A 1 157 ? -27.265 -8.893 26.947 1.00 88.06 157 ASP A CA 1
ATOM 1252 C C . ASP A 1 157 ? -26.391 -9.963 27.610 1.00 88.06 157 ASP A C 1
ATOM 1254 O O . ASP A 1 157 ? -26.708 -11.156 27.614 1.00 88.06 157 ASP A O 1
ATOM 1258 N N . VAL A 1 158 ? -25.279 -9.526 28.202 1.00 86.81 158 VAL A N 1
ATOM 1259 C CA . VAL A 1 158 ? -24.358 -10.389 28.947 1.00 86.81 158 VAL A CA 1
ATOM 1260 C C . VAL A 1 158 ? -24.417 -10.018 30.420 1.00 86.81 158 VAL A C 1
ATOM 1262 O O . VAL A 1 158 ? -24.121 -8.890 30.809 1.00 86.81 158 VAL A O 1
ATOM 1265 N N . VAL A 1 159 ? -24.759 -10.992 31.259 1.00 87.88 159 VAL A N 1
ATOM 1266 C CA . VAL A 1 159 ? -24.752 -10.824 32.714 1.00 87.88 159 VAL A CA 1
ATOM 1267 C C . VAL A 1 159 ? -23.388 -11.239 33.256 1.00 87.88 159 VAL A C 1
ATOM 1269 O O . VAL A 1 159 ? -22.983 -12.393 33.114 1.00 87.88 159 VAL A O 1
ATOM 1272 N N . VAL A 1 160 ? -22.689 -10.308 33.908 1.00 85.25 160 VAL A N 1
ATOM 1273 C CA . VAL A 1 160 ? -21.394 -10.562 34.552 1.00 85.25 160 VAL A CA 1
ATOM 1274 C C . VAL A 1 160 ? -21.553 -10.440 36.069 1.00 85.25 160 VAL A C 1
ATOM 1276 O O . VAL A 1 160 ? -21.819 -9.343 36.562 1.00 85.25 160 VAL A O 1
ATOM 1279 N N . PRO A 1 161 ? -21.394 -11.531 36.839 1.00 87.25 161 PRO A N 1
ATOM 1280 C CA . PRO A 1 161 ? -21.376 -11.438 38.290 1.00 87.25 161 PRO A CA 1
ATOM 1281 C C . PRO A 1 161 ? -20.067 -10.785 38.747 1.00 87.25 161 PRO A C 1
ATOM 1283 O O . PRO A 1 161 ? -18.980 -11.251 38.405 1.00 87.25 161 PRO A O 1
ATOM 1286 N N . LEU A 1 162 ? -20.171 -9.716 39.536 1.00 86.00 162 LEU A N 1
ATOM 1287 C CA . LEU A 1 162 ? -19.028 -8.986 40.083 1.00 86.00 162 LEU A CA 1
ATOM 1288 C C . LEU A 1 162 ? -19.079 -8.975 41.611 1.00 86.00 162 LEU A C 1
ATOM 1290 O O . LEU A 1 162 ? -20.140 -8.848 42.220 1.00 86.00 162 LEU A O 1
ATOM 1294 N N . SER A 1 163 ? -17.910 -9.079 42.236 1.00 88.00 163 SER A N 1
ATOM 1295 C CA . SER A 1 163 ? -17.744 -8.796 43.659 1.00 88.00 163 SER A CA 1
ATOM 1296 C C . SER A 1 163 ? -17.699 -7.287 43.886 1.00 88.00 163 SER A C 1
ATOM 1298 O O . SER A 1 163 ? -17.153 -6.546 43.071 1.00 88.00 163 SER A O 1
ATOM 1300 N N . THR A 1 164 ? -18.169 -6.822 45.043 1.00 82.50 164 THR A N 1
ATOM 1301 C CA . THR A 1 164 ? -18.078 -5.409 45.449 1.00 82.50 164 THR A CA 1
ATOM 1302 C C . THR A 1 164 ? -16.651 -4.863 45.416 1.00 82.50 164 THR A C 1
ATOM 1304 O O . THR A 1 164 ? -16.458 -3.690 45.125 1.00 82.50 164 THR A O 1
ATOM 1307 N N . ARG A 1 165 ? -15.636 -5.710 45.635 1.00 85.31 165 ARG A N 1
ATOM 1308 C CA . ARG A 1 165 ? -14.216 -5.319 45.547 1.00 85.31 165 ARG A CA 1
ATOM 1309 C C . ARG A 1 165 ? -13.735 -5.010 44.124 1.00 85.31 165 ARG A C 1
ATOM 1311 O O . ARG A 1 165 ? -12.674 -4.421 43.973 1.00 85.31 165 ARG A O 1
ATOM 1318 N N . GLN A 1 166 ? -14.466 -5.441 43.097 1.00 86.25 166 GLN A N 1
ATOM 1319 C CA . GLN A 1 166 ? -14.114 -5.228 41.687 1.00 86.25 166 GLN A CA 1
ATOM 1320 C C . GLN A 1 166 ? -14.713 -3.932 41.123 1.00 86.25 166 GLN A C 1
ATOM 1322 O O . GLN A 1 166 ? -14.458 -3.589 39.972 1.00 86.25 166 GLN A O 1
ATOM 1327 N N . LEU A 1 167 ? -15.524 -3.220 41.910 1.00 84.06 167 LEU A N 1
ATOM 1328 C CA . LEU A 1 167 ? -16.184 -1.993 41.488 1.00 84.06 167 LEU A CA 1
ATOM 1329 C C . LEU A 1 167 ? -15.259 -0.797 41.729 1.00 84.06 167 LEU A C 1
ATOM 1331 O O . LEU A 1 167 ? -14.933 -0.475 42.868 1.00 84.06 167 LEU A O 1
ATOM 1335 N N . CYS A 1 168 ? -14.849 -0.138 40.646 1.00 79.88 168 CYS A N 1
ATOM 1336 C CA . CYS A 1 168 ? -13.955 1.026 40.691 1.00 79.88 168 CYS A CA 1
ATOM 1337 C C . CYS A 1 168 ? -14.635 2.342 40.271 1.00 79.88 168 CYS A C 1
ATOM 1339 O O . CYS A 1 168 ? -14.036 3.404 40.408 1.00 79.88 168 CYS A O 1
ATOM 1341 N N . GLY A 1 169 ? -15.870 2.293 39.761 1.00 76.31 169 GLY A N 1
ATOM 1342 C CA . GLY A 1 169 ? -16.636 3.472 39.344 1.00 76.31 169 GLY A CA 1
ATOM 1343 C C . GLY A 1 169 ? -17.339 4.134 40.524 1.00 76.31 169 GLY A C 1
ATOM 1344 O O . GLY A 1 169 ? -18.537 3.938 40.695 1.00 76.31 169 GLY A O 1
ATOM 1345 N N . LEU A 1 170 ? -16.592 4.857 41.356 1.00 78.69 170 LEU A N 1
ATOM 1346 C CA . LEU A 1 170 ? -17.148 5.621 42.474 1.00 78.69 170 LEU A CA 1
ATOM 1347 C C . LEU A 1 170 ? -17.498 7.044 42.024 1.00 78.69 170 LEU A C 1
ATOM 1349 O O . LEU A 1 170 ? -16.717 7.683 41.318 1.00 78.69 170 LEU A O 1
ATOM 1353 N N . GLU A 1 171 ? -18.648 7.549 42.459 1.00 78.25 171 GLU A N 1
ATOM 1354 C CA . GLU A 1 171 ? -19.021 8.948 42.261 1.00 78.25 171 GLU A CA 1
ATOM 1355 C C . GLU A 1 171 ? -18.314 9.838 43.287 1.00 78.25 171 GLU A C 1
ATOM 1357 O O . GLU A 1 171 ? -18.172 9.484 44.465 1.00 78.25 171 GLU A O 1
ATOM 1362 N N . ALA A 1 172 ? -17.842 10.993 42.814 1.00 74.88 172 ALA A N 1
ATOM 1363 C CA . ALA A 1 172 ? -17.142 11.961 43.643 1.00 74.88 172 ALA A CA 1
ATOM 1364 C C . ALA A 1 172 ? -18.067 12.529 44.734 1.00 74.88 172 ALA A C 1
ATOM 1366 O O . ALA A 1 172 ? -19.258 12.732 44.483 1.00 74.88 172 ALA A O 1
ATOM 1367 N N . PRO A 1 173 ? -17.530 12.827 45.930 1.00 75.62 173 PRO A N 1
ATOM 1368 C CA . PRO A 1 173 ? -18.315 13.409 47.008 1.00 75.62 173 PRO A CA 1
ATOM 1369 C C . PRO A 1 173 ? -18.934 14.751 46.580 1.00 75.62 173 PRO A C 1
ATOM 1371 O O . PRO A 1 173 ? -18.246 15.664 46.120 1.00 75.62 173 PRO A O 1
ATOM 1374 N N . SER A 1 174 ? -20.254 14.851 46.724 1.00 75.00 174 SER A N 1
ATOM 1375 C CA . SER A 1 174 ? -21.063 16.052 46.482 1.00 75.00 174 SER A CA 1
ATOM 1376 C C . SER A 1 174 ? -21.076 16.941 47.737 1.00 75.00 174 SER A C 1
ATOM 1378 O O . SER A 1 174 ? -20.879 16.428 48.839 1.00 75.00 174 SER A O 1
ATOM 1380 N N . PRO A 1 175 ? -21.372 18.255 47.659 1.00 73.62 175 PRO A N 1
ATOM 1381 C CA . PRO A 1 175 ? -21.578 19.093 48.851 1.00 73.62 175 PRO A CA 1
ATOM 1382 C C . PRO A 1 175 ? -22.577 18.517 49.875 1.00 73.62 175 PRO A C 1
ATOM 1384 O O . PRO A 1 175 ? -22.516 18.865 51.051 1.00 73.62 175 PRO A O 1
ATOM 1387 N N . THR A 1 176 ? -23.474 17.619 49.455 1.00 72.25 176 THR A N 1
ATOM 1388 C CA . THR A 1 176 ? -24.423 16.898 50.319 1.00 72.25 176 THR A CA 1
ATOM 1389 C C . THR A 1 176 ? -23.946 15.518 50.794 1.00 72.25 176 THR A C 1
ATOM 1391 O O . THR A 1 176 ? -24.567 14.946 51.687 1.00 72.25 176 THR A O 1
ATOM 1394 N N . GLN A 1 177 ? -22.857 14.969 50.245 1.00 66.38 177 GLN A N 1
ATOM 1395 C CA . GLN A 1 177 ? -22.311 13.652 50.592 1.00 66.38 177 GLN A CA 1
ATOM 1396 C C . GLN A 1 177 ? -20.779 13.679 50.633 1.00 66.38 177 GLN A C 1
ATOM 1398 O O . GLN A 1 177 ? -20.118 13.775 49.607 1.00 66.38 177 GLN A O 1
ATOM 1403 N N . GLN A 1 178 ? -20.205 13.519 51.826 1.00 71.94 178 GLN A N 1
ATOM 1404 C CA . GLN A 1 178 ? -18.750 13.569 52.050 1.00 71.94 178 GLN A CA 1
ATOM 1405 C C . GLN A 1 178 ? -18.001 12.271 51.706 1.00 71.94 178 GLN A C 1
ATOM 1407 O O . GLN A 1 178 ? -16.773 12.266 51.704 1.00 71.94 178 GLN A O 1
ATOM 1412 N N . ASN A 1 179 ? -18.714 11.187 51.384 1.00 77.62 179 ASN A N 1
ATOM 1413 C CA . ASN A 1 179 ? -18.117 9.885 51.090 1.00 77.62 179 ASN A CA 1
ATOM 1414 C C . ASN A 1 179 ? -18.273 9.522 49.613 1.00 77.62 179 ASN A C 1
ATOM 1416 O O . ASN A 1 179 ? -19.286 9.840 48.994 1.00 77.62 179 ASN A O 1
ATOM 1420 N N . TRP A 1 180 ? -17.294 8.787 49.088 1.00 80.38 180 TRP A N 1
ATOM 1421 C CA . TRP A 1 180 ? -17.392 8.127 47.789 1.00 80.38 180 TRP A CA 1
ATOM 1422 C C . TRP A 1 180 ? -18.498 7.075 47.829 1.00 80.38 180 TRP A C 1
ATOM 1424 O O . TRP A 1 180 ? -18.516 6.222 48.720 1.00 80.38 180 TRP A O 1
ATOM 1434 N N . THR A 1 181 ? -19.414 7.132 46.869 1.00 81.19 181 THR A N 1
ATOM 1435 C CA . THR A 1 181 ? -20.540 6.199 46.783 1.00 81.19 181 THR A CA 1
ATOM 1436 C C . THR A 1 181 ? -20.548 5.485 45.439 1.00 81.19 181 THR A C 1
ATOM 1438 O O . THR A 1 181 ? -19.965 5.948 44.458 1.00 81.19 181 THR A O 1
ATOM 1441 N N . LEU A 1 182 ? -21.157 4.300 45.412 1.00 78.50 182 LEU A N 1
ATOM 1442 C CA . LEU A 1 182 ? -21.394 3.582 44.168 1.00 78.50 182 LEU A CA 1
ATOM 1443 C C . LEU A 1 182 ? -22.659 4.158 43.507 1.00 78.50 182 LEU A C 1
ATOM 1445 O O . LEU A 1 182 ? -23.666 4.309 44.207 1.00 78.50 182 LEU A O 1
ATOM 1449 N N . PRO A 1 183 ? -22.647 4.427 42.192 1.00 79.94 183 PRO A N 1
ATOM 1450 C CA . PRO A 1 183 ? -23.834 4.868 41.479 1.00 79.94 183 PRO A CA 1
ATOM 1451 C C . PRO A 1 183 ? -24.961 3.837 41.587 1.00 79.94 183 PRO A C 1
ATOM 1453 O O . PRO A 1 183 ? -24.746 2.624 41.535 1.00 79.94 183 PRO A O 1
ATOM 1456 N N . VAL A 1 184 ? -26.193 4.337 41.699 1.00 78.88 184 VAL A N 1
ATOM 1457 C CA . VAL A 1 184 ? -27.409 3.508 41.806 1.00 78.88 184 VAL A CA 1
ATOM 1458 C C . VAL A 1 184 ? -27.650 2.700 40.523 1.00 78.88 184 VAL A C 1
ATOM 1460 O O . VAL A 1 184 ? -28.277 1.642 40.556 1.00 78.88 184 VAL A O 1
ATOM 1463 N N . GLN A 1 185 ? -27.138 3.183 39.387 1.00 80.81 185 GLN A N 1
ATOM 1464 C CA . GLN A 1 185 ? -27.240 2.536 38.083 1.00 80.81 185 GLN A CA 1
ATOM 1465 C C . GLN A 1 185 ? -25.862 2.406 37.434 1.00 80.81 185 GLN A C 1
ATOM 1467 O O . GLN A 1 185 ? -25.076 3.346 37.420 1.00 80.81 185 GLN A O 1
ATOM 1472 N N . ALA A 1 186 ? -25.604 1.257 36.810 1.00 77.19 186 ALA A N 1
ATOM 1473 C CA . ALA A 1 186 ? -24.358 0.992 36.090 1.00 77.19 186 ALA A CA 1
ATOM 1474 C C . ALA A 1 186 ? -24.401 1.415 34.606 1.00 77.19 186 ALA A C 1
ATOM 1476 O O . ALA A 1 186 ? -23.514 1.046 33.843 1.00 77.19 186 ALA A O 1
ATOM 1477 N N . ALA A 1 187 ? -25.417 2.174 34.175 1.00 79.88 187 ALA A N 1
ATOM 1478 C CA . ALA A 1 187 ? -25.654 2.505 32.763 1.00 79.88 187 ALA A CA 1
ATOM 1479 C C . ALA A 1 187 ? -24.514 3.310 32.098 1.00 79.88 187 ALA A C 1
ATOM 1481 O O . ALA A 1 187 ? -24.410 3.322 30.876 1.00 79.88 187 ALA A O 1
ATOM 1482 N N . GLY A 1 188 ? -23.647 3.955 32.889 1.00 79.00 188 GLY A N 1
ATOM 1483 C CA . GLY A 1 188 ? -22.438 4.648 32.422 1.00 79.00 188 GLY A CA 1
ATOM 1484 C C . GLY A 1 188 ? -21.124 3.927 32.744 1.00 79.00 188 GLY A C 1
ATOM 1485 O O . GLY A 1 188 ? -20.052 4.491 32.535 1.00 79.00 188 GLY A O 1
ATOM 1486 N N . CYS A 1 189 ? -21.177 2.710 33.288 1.00 83.31 189 CYS A N 1
ATOM 1487 C CA . CYS A 1 189 ? -19.993 1.964 33.699 1.00 83.31 189 CYS A CA 1
ATOM 1488 C C . CYS A 1 189 ? -19.539 0.998 32.598 1.00 83.31 189 CYS A C 1
ATOM 1490 O O . CYS A 1 189 ? -20.346 0.320 31.967 1.00 83.31 189 CYS A O 1
ATOM 1492 N N . LEU A 1 190 ? -18.225 0.892 32.406 1.00 87.12 190 LEU A N 1
ATOM 1493 C CA . LEU A 1 190 ? -17.611 -0.071 31.493 1.00 87.12 190 LEU A CA 1
ATOM 1494 C C . LEU A 1 190 ? -17.017 -1.233 32.289 1.00 87.12 190 LEU A C 1
ATOM 1496 O O . LEU A 1 190 ? -16.355 -1.022 33.305 1.00 87.12 190 LEU A O 1
ATOM 1500 N N . VAL A 1 191 ? -17.222 -2.457 31.802 1.00 86.56 191 VAL A N 1
ATOM 1501 C CA . VAL A 1 191 ? -16.607 -3.664 32.364 1.00 86.56 191 VAL A CA 1
ATOM 1502 C C . VAL A 1 191 ? -15.482 -4.108 31.443 1.00 86.56 191 VAL A C 1
ATOM 1504 O O . VAL A 1 191 ? -15.696 -4.401 30.270 1.00 86.56 191 VAL A O 1
ATOM 1507 N N . PHE A 1 192 ? -14.272 -4.179 31.982 1.00 89.00 192 PHE A N 1
ATOM 1508 C CA . PHE A 1 192 ? -13.096 -4.659 31.270 1.00 89.00 192 PHE A CA 1
ATOM 1509 C C . PHE A 1 192 ? -12.208 -5.466 32.214 1.00 89.00 192 PHE A C 1
ATOM 1511 O O . PHE A 1 192 ? -12.242 -5.307 33.434 1.00 89.00 192 PHE A O 1
ATOM 1518 N N . THR A 1 193 ? -11.396 -6.354 31.647 1.00 91.00 193 THR A N 1
ATOM 1519 C CA . THR A 1 193 ? -10.385 -7.069 32.430 1.00 91.00 193 THR A CA 1
ATOM 1520 C C . THR A 1 193 ? -9.227 -6.130 32.760 1.00 91.00 193 THR A C 1
ATOM 1522 O O . THR A 1 193 ? -8.906 -5.229 31.984 1.00 91.00 193 THR A O 1
ATOM 1525 N N . THR A 1 194 ? -8.549 -6.362 33.883 1.00 89.44 194 THR A N 1
ATOM 1526 C CA . THR A 1 194 ? -7.360 -5.581 34.269 1.00 89.44 194 THR A CA 1
ATOM 1527 C C . THR A 1 194 ? -6.279 -5.624 33.191 1.00 89.44 194 THR A C 1
ATOM 1529 O O . THR A 1 194 ? -5.691 -4.599 32.869 1.00 89.44 194 THR A O 1
ATOM 1532 N N . ARG A 1 195 ? -6.087 -6.783 32.550 1.00 94.50 195 ARG A N 1
ATOM 1533 C CA . ARG A 1 195 ? -5.167 -6.933 31.416 1.00 94.50 195 ARG A CA 1
ATOM 1534 C C . ARG A 1 195 ? -5.563 -6.060 30.224 1.00 94.50 195 ARG A C 1
ATOM 1536 O O . ARG A 1 195 ? -4.693 -5.430 29.636 1.00 94.50 195 ARG A O 1
ATOM 1543 N N . ALA A 1 196 ? -6.848 -6.032 29.861 1.00 92.62 196 ALA A N 1
ATOM 1544 C CA . ALA A 1 196 ? -7.324 -5.198 28.758 1.00 92.62 196 ALA A CA 1
ATOM 1545 C C . ALA A 1 196 ? -7.144 -3.705 29.065 1.00 92.62 196 ALA A C 1
ATOM 1547 O O . ALA A 1 196 ? -6.760 -2.950 28.178 1.00 92.62 196 ALA A O 1
ATOM 1548 N N . PHE A 1 197 ? -7.353 -3.298 30.319 1.00 91.31 197 PHE A N 1
ATOM 1549 C CA . PHE A 1 197 ? -7.109 -1.926 30.758 1.00 91.31 197 PHE A CA 1
ATOM 1550 C C . PHE A 1 197 ? -5.636 -1.535 30.661 1.00 91.31 197 PHE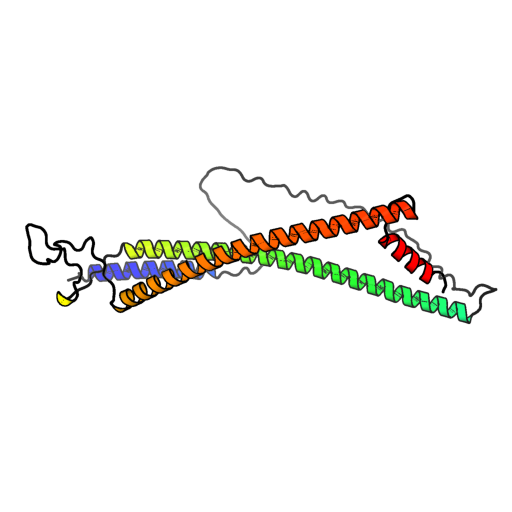 A C 1
ATOM 1552 O O . PHE A 1 197 ? -5.320 -0.525 30.043 1.00 91.31 197 PHE A O 1
ATOM 1559 N N . SER A 1 198 ? -4.731 -2.349 31.214 1.00 95.00 198 SER A N 1
ATOM 1560 C CA . SER A 1 198 ? -3.288 -2.098 31.127 1.00 95.00 198 SER A CA 1
ATOM 1561 C C . SER A 1 198 ? -2.818 -2.032 29.676 1.00 95.00 198 SER A C 1
ATOM 1563 O O . SER A 1 198 ? -2.151 -1.075 29.299 1.00 95.00 198 SER A O 1
ATOM 1565 N N . ALA A 1 199 ? -3.245 -2.983 28.840 1.00 96.75 199 ALA A N 1
ATOM 1566 C CA . ALA A 1 199 ? -2.901 -2.994 27.422 1.00 96.75 199 ALA A CA 1
ATOM 1567 C C . ALA A 1 199 ? -3.436 -1.759 26.677 1.00 96.75 199 ALA A C 1
ATOM 1569 O O . ALA A 1 199 ? -2.751 -1.220 25.810 1.00 96.75 199 ALA A O 1
ATOM 1570 N N . LEU A 1 200 ? -4.646 -1.290 27.005 1.00 95.19 200 LEU A N 1
ATOM 1571 C CA . LEU A 1 200 ? -5.204 -0.071 26.422 1.00 95.19 200 LEU A CA 1
ATOM 1572 C C . LEU A 1 200 ? -4.406 1.165 26.849 1.00 95.19 200 LEU A C 1
ATOM 1574 O O . LEU A 1 200 ? -4.076 1.982 25.995 1.00 95.19 200 LEU A O 1
ATOM 1578 N N . SER A 1 201 ? -4.066 1.287 28.132 1.00 94.56 201 SER A N 1
ATOM 1579 C CA . SER A 1 201 ? -3.251 2.393 28.647 1.00 94.56 201 SER A CA 1
ATOM 1580 C C . SER A 1 201 ? -1.870 2.429 27.989 1.00 94.56 201 SER A C 1
ATOM 1582 O O . SER A 1 201 ? -1.490 3.459 27.435 1.00 94.56 201 SER A O 1
ATOM 1584 N N . GLU A 1 202 ? -1.171 1.291 27.927 1.00 97.12 202 GLU A N 1
ATOM 1585 C CA . GLU A 1 202 ? 0.111 1.162 27.218 1.00 97.12 202 GLU A CA 1
ATOM 1586 C C . GLU A 1 202 ? -0.026 1.527 25.733 1.00 97.12 202 GLU A C 1
ATOM 1588 O O . GLU A 1 202 ? 0.823 2.216 25.160 1.00 97.12 202 GLU A O 1
ATOM 1593 N N . ARG A 1 203 ? -1.123 1.106 25.088 1.00 97.12 203 ARG A N 1
ATOM 1594 C CA . ARG A 1 203 ? -1.379 1.439 23.685 1.00 97.12 203 ARG A CA 1
ATOM 1595 C C . ARG A 1 203 ? -1.648 2.929 23.487 1.00 97.12 203 ARG A C 1
ATOM 1597 O O . ARG A 1 203 ? -1.173 3.482 22.497 1.00 97.12 203 ARG A O 1
ATOM 1604 N N . ILE A 1 204 ? -2.380 3.578 24.390 1.00 96.56 204 ILE A N 1
ATOM 1605 C CA . ILE A 1 204 ? -2.628 5.026 24.351 1.00 96.56 204 ILE A CA 1
ATOM 1606 C C . ILE A 1 204 ? -1.305 5.783 24.480 1.00 96.56 204 ILE A C 1
ATOM 1608 O O . ILE A 1 204 ? -1.037 6.672 23.672 1.00 96.56 204 ILE A O 1
ATOM 1612 N N . GLU A 1 205 ? -0.453 5.403 25.430 1.00 97.75 205 GLU A N 1
ATOM 1613 C CA . GLU A 1 205 ? 0.871 6.009 25.607 1.00 97.75 205 GLU A CA 1
ATOM 1614 C C . GLU A 1 205 ? 1.754 5.809 24.367 1.00 97.75 205 GLU A C 1
ATOM 1616 O O . GLU A 1 205 ? 2.330 6.765 23.840 1.00 97.75 205 GLU A O 1
ATOM 1621 N N . SER A 1 206 ? 1.793 4.586 23.830 1.00 97.69 206 SER A N 1
ATOM 1622 C CA . SER A 1 206 ? 2.493 4.266 22.582 1.00 97.69 206 SER A CA 1
ATOM 1623 C C . SER A 1 206 ? 2.010 5.136 21.417 1.00 97.69 206 SER A C 1
ATOM 1625 O O . SER A 1 206 ? 2.833 5.723 20.712 1.00 97.69 206 SER A O 1
ATOM 1627 N N . LEU A 1 207 ? 0.692 5.286 21.244 1.00 97.56 207 LEU A N 1
ATOM 1628 C CA . LEU A 1 207 ? 0.105 6.124 20.197 1.00 97.56 207 LEU A CA 1
ATOM 1629 C C . LEU A 1 207 ? 0.439 7.604 20.385 1.00 97.56 207 LEU A C 1
ATOM 1631 O O . LEU A 1 207 ? 0.698 8.296 19.404 1.00 97.56 207 LEU A O 1
ATOM 1635 N N . GLN A 1 208 ? 0.463 8.111 21.618 1.00 97.44 208 GLN A N 1
ATOM 1636 C CA . GLN A 1 208 ? 0.870 9.491 21.890 1.00 97.44 208 GLN A CA 1
ATOM 1637 C C . GLN A 1 208 ? 2.328 9.737 21.479 1.00 97.44 208 GLN A C 1
ATOM 1639 O O . GLN A 1 208 ? 2.630 10.753 20.843 1.00 97.44 208 GLN A O 1
ATOM 1644 N N . VAL A 1 209 ? 3.226 8.796 21.787 1.00 97.50 209 VAL A N 1
ATOM 1645 C CA . VAL A 1 209 ? 4.637 8.854 21.376 1.00 97.50 209 VAL A CA 1
ATOM 1646 C C . VAL A 1 209 ? 4.770 8.775 19.854 1.00 97.50 209 VAL A C 1
ATOM 1648 O O . VAL A 1 209 ? 5.472 9.593 19.254 1.00 97.50 209 VAL A O 1
ATOM 1651 N N . GLU A 1 210 ? 4.068 7.839 19.215 1.00 97.50 210 GLU A N 1
ATOM 1652 C CA . GLU A 1 210 ? 4.069 7.663 17.761 1.00 97.50 210 GLU A CA 1
ATOM 1653 C C . GLU A 1 210 ? 3.544 8.913 17.045 1.00 97.50 210 GLU A C 1
ATOM 1655 O O . GLU A 1 210 ? 4.195 9.429 16.138 1.00 97.50 210 GLU A O 1
ATOM 1660 N N . ASN A 1 211 ? 2.427 9.481 17.505 1.00 97.75 211 ASN A N 1
ATOM 1661 C CA . ASN A 1 211 ? 1.847 10.696 16.935 1.00 97.75 211 ASN A CA 1
ATOM 1662 C C . ASN A 1 211 ? 2.805 11.889 17.075 1.00 97.75 211 ASN A C 1
ATOM 1664 O O . ASN A 1 211 ? 2.994 12.660 16.133 1.00 97.75 211 ASN A O 1
ATOM 1668 N N . LYS A 1 212 ? 3.487 12.015 18.222 1.00 97.44 212 LYS A N 1
ATOM 1669 C CA . LYS A 1 212 ? 4.531 13.030 18.421 1.00 97.44 212 LYS A CA 1
ATOM 1670 C C . LYS A 1 212 ? 5.699 12.838 17.447 1.00 97.44 212 LYS A C 1
ATOM 1672 O O . LYS A 1 212 ? 6.170 13.825 16.877 1.00 97.44 212 LYS A O 1
ATOM 1677 N N . LYS A 1 213 ? 6.141 11.595 17.225 1.00 97.44 213 LYS A N 1
ATOM 1678 C CA . LYS A 1 213 ? 7.208 11.256 16.270 1.00 97.44 213 LYS A CA 1
ATOM 1679 C C . LYS A 1 213 ? 6.798 11.564 14.830 1.00 97.44 213 LYS A C 1
ATOM 1681 O O . LYS A 1 213 ? 7.555 12.231 14.131 1.00 97.44 213 LYS A O 1
ATOM 1686 N N . LEU A 1 214 ? 5.599 11.165 14.411 1.00 97.00 214 LEU A N 1
ATOM 1687 C CA . LEU A 1 214 ? 5.071 11.440 13.072 1.00 97.00 214 LEU A CA 1
ATOM 1688 C C . LEU A 1 214 ? 4.938 12.943 12.817 1.00 97.00 214 LEU A C 1
ATOM 1690 O O . LEU A 1 214 ? 5.361 13.431 11.773 1.00 97.00 214 LEU A O 1
ATOM 1694 N N . ARG A 1 215 ? 4.441 13.714 13.793 1.00 97.00 215 ARG A N 1
ATOM 1695 C CA . ARG A 1 215 ? 4.403 15.184 13.697 1.00 97.00 215 ARG A CA 1
ATOM 1696 C C . ARG A 1 215 ? 5.796 15.788 13.544 1.00 97.00 215 ARG A C 1
ATOM 1698 O O . ARG A 1 215 ? 5.954 16.767 12.820 1.00 97.00 215 ARG A O 1
ATOM 1705 N N . GLN A 1 216 ? 6.800 15.232 14.221 1.00 97.38 216 GLN A N 1
ATOM 1706 C CA . GLN A 1 216 ? 8.182 15.675 14.064 1.00 97.38 216 GLN A CA 1
ATOM 1707 C C . GLN A 1 216 ? 8.717 15.353 12.664 1.00 97.38 216 GLN A C 1
ATOM 1709 O O . GLN A 1 216 ? 9.198 16.257 11.989 1.00 97.38 216 GLN A O 1
ATOM 1714 N N . GLN A 1 217 ? 8.548 14.114 12.201 1.00 97.31 217 GLN A N 1
ATOM 1715 C CA . GLN A 1 217 ? 8.958 13.687 10.862 1.00 97.31 217 GLN A CA 1
ATOM 1716 C C . GLN A 1 217 ? 8.287 14.514 9.766 1.00 97.31 217 GLN A C 1
ATOM 1718 O O . GLN A 1 217 ? 8.962 14.957 8.846 1.00 97.31 217 GLN A O 1
ATOM 1723 N N . PHE A 1 218 ? 6.987 14.789 9.889 1.00 97.31 218 PHE A N 1
ATOM 1724 C CA . PHE A 1 218 ? 6.267 15.651 8.957 1.00 97.31 218 PHE A CA 1
ATOM 1725 C C . PHE A 1 218 ? 6.886 17.052 8.894 1.00 97.31 218 PHE A C 1
ATOM 1727 O O . PHE A 1 218 ? 7.138 17.566 7.808 1.00 97.31 218 PHE A O 1
ATOM 1734 N N . ARG A 1 219 ? 7.200 17.658 10.049 1.00 97.44 219 ARG A N 1
ATOM 1735 C CA . ARG A 1 219 ? 7.879 18.964 10.092 1.00 97.44 219 ARG A CA 1
ATOM 1736 C C . ARG A 1 219 ? 9.257 18.926 9.438 1.00 97.44 219 ARG A C 1
ATOM 1738 O O . ARG A 1 219 ? 9.614 19.872 8.742 1.00 97.44 219 ARG A O 1
ATOM 1745 N N . ASP A 1 220 ? 10.029 17.871 9.669 1.00 97.06 220 ASP A N 1
ATOM 1746 C CA . ASP A 1 220 ? 11.384 17.751 9.131 1.00 97.06 220 ASP A CA 1
ATOM 1747 C C . ASP A 1 220 ? 11.372 17.495 7.620 1.00 97.06 220 ASP A C 1
ATOM 1749 O O . ASP A 1 220 ? 12.095 18.169 6.888 1.00 97.06 220 ASP A O 1
ATOM 1753 N N . LEU A 1 221 ? 10.472 16.636 7.134 1.00 97.38 221 LEU A N 1
ATOM 1754 C CA . LEU A 1 221 ? 10.232 16.432 5.703 1.00 97.38 221 LEU A CA 1
ATOM 1755 C C . LEU A 1 221 ? 9.791 17.726 5.018 1.00 97.38 221 LEU A C 1
ATOM 1757 O O . LEU A 1 221 ? 10.287 18.051 3.945 1.00 97.38 221 LEU A O 1
ATOM 1761 N N . HIS A 1 222 ? 8.921 18.513 5.651 1.00 96.69 222 HIS A N 1
ATOM 1762 C CA . HIS A 1 222 ? 8.475 19.783 5.082 1.00 96.69 222 HIS A CA 1
ATOM 1763 C C . HIS A 1 222 ? 9.615 20.813 4.986 1.00 96.69 222 HIS A C 1
ATOM 1765 O O . HIS A 1 222 ? 9.677 21.600 4.038 1.00 96.69 222 HIS A O 1
ATOM 1771 N N . LYS A 1 223 ? 10.556 20.804 5.942 1.00 97.06 223 LYS A N 1
ATOM 1772 C CA . LYS A 1 223 ? 11.787 21.605 5.850 1.00 97.06 223 LYS A CA 1
ATOM 1773 C C . LYS A 1 223 ? 12.688 21.107 4.722 1.00 97.06 223 LYS A C 1
ATOM 1775 O O . LYS A 1 223 ? 13.172 21.926 3.948 1.00 97.06 223 LYS A O 1
ATOM 1780 N N . GLN A 1 224 ? 12.888 19.793 4.612 1.00 96.75 224 GLN A N 1
ATOM 1781 C CA . GLN A 1 224 ? 13.701 19.188 3.554 1.00 96.75 224 GLN A CA 1
ATOM 1782 C C . GLN A 1 224 ? 13.130 19.482 2.167 1.00 96.75 224 GLN A C 1
ATOM 1784 O O . GLN A 1 224 ? 13.871 19.912 1.291 1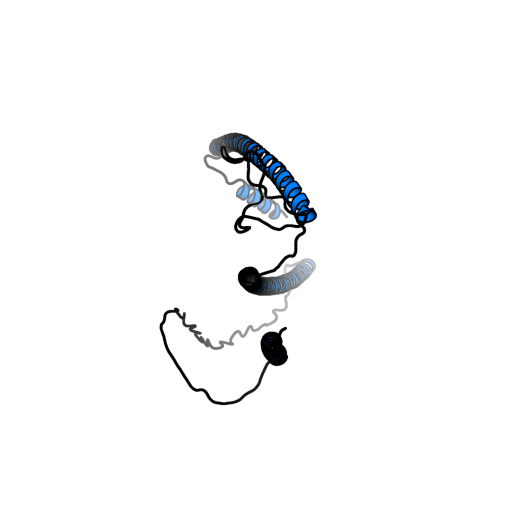.00 96.75 224 GLN A O 1
ATOM 1789 N N . GLN A 1 225 ? 11.814 19.357 1.984 1.00 97.25 225 GLN A N 1
ATOM 1790 C CA . GLN A 1 225 ? 11.136 19.716 0.740 1.00 97.25 225 GLN A CA 1
ATOM 1791 C C . GLN A 1 225 ? 11.426 21.171 0.348 1.00 97.25 225 GLN A C 1
ATOM 1793 O O . GLN A 1 225 ? 11.760 21.442 -0.802 1.00 97.25 225 GLN A O 1
ATOM 1798 N N . ASN A 1 226 ? 11.350 22.104 1.302 1.00 96.56 226 ASN A N 1
ATOM 1799 C CA . ASN A 1 226 ? 11.636 23.516 1.045 1.00 96.56 226 ASN A CA 1
ATOM 1800 C C . ASN A 1 226 ? 13.101 23.761 0.647 1.00 96.56 226 ASN A C 1
ATOM 1802 O O . ASN A 1 226 ? 13.365 24.625 -0.189 1.00 96.56 226 ASN A O 1
ATOM 1806 N N . VAL A 1 227 ? 14.050 23.034 1.244 1.00 97.06 227 VAL A N 1
ATOM 1807 C CA . VAL A 1 227 ? 15.476 23.113 0.883 1.00 97.06 227 VAL A CA 1
ATOM 1808 C C . VAL A 1 227 ? 15.694 22.564 -0.524 1.00 97.06 227 VAL A C 1
ATOM 1810 O O . VAL A 1 227 ? 16.181 23.290 -1.388 1.00 97.06 227 VAL A O 1
ATOM 1813 N N . LEU A 1 228 ? 15.226 21.343 -0.787 1.00 97.19 228 LEU A N 1
ATOM 1814 C CA . LEU A 1 228 ? 15.348 20.691 -2.090 1.00 97.19 228 LEU A CA 1
ATOM 1815 C C . LEU A 1 228 ? 14.668 21.495 -3.204 1.00 97.19 228 LEU A C 1
ATOM 1817 O O . LEU A 1 228 ? 15.184 21.570 -4.313 1.00 97.19 228 LEU A O 1
ATOM 1821 N N . ALA A 1 229 ? 13.537 22.150 -2.926 1.00 96.88 229 ALA A N 1
ATOM 1822 C CA . ALA A 1 229 ? 12.875 23.023 -3.893 1.00 96.88 229 ALA A CA 1
ATOM 1823 C C . ALA A 1 229 ? 13.740 24.238 -4.272 1.00 96.88 229 ALA A C 1
ATOM 1825 O O . ALA A 1 229 ? 13.784 24.621 -5.443 1.00 96.88 229 ALA A O 1
ATOM 1826 N N . LYS A 1 230 ? 14.455 24.833 -3.305 1.00 97.00 230 LYS A N 1
ATOM 1827 C CA . LYS A 1 230 ? 15.399 25.931 -3.568 1.00 97.00 230 LYS A CA 1
ATOM 1828 C C . LYS A 1 230 ? 16.609 25.448 -4.364 1.00 97.00 230 LYS A C 1
ATOM 1830 O O . LYS A 1 230 ? 16.976 26.100 -5.336 1.00 97.00 230 LYS A O 1
ATOM 1835 N N . GLU A 1 231 ? 17.189 24.313 -3.987 1.00 97.12 231 GLU A N 1
ATOM 1836 C CA . GLU A 1 231 ? 18.328 23.712 -4.695 1.00 97.12 231 GLU A CA 1
ATOM 1837 C C . GLU A 1 231 ? 17.959 23.331 -6.132 1.00 97.12 231 GLU A C 1
ATOM 1839 O O . GLU A 1 231 ? 18.669 23.692 -7.069 1.00 97.12 231 GLU A O 1
ATOM 1844 N N . LYS A 1 232 ? 16.795 22.698 -6.334 1.00 97.62 232 LYS A N 1
ATOM 1845 C CA . LYS A 1 232 ? 16.255 22.392 -7.665 1.00 97.62 232 LYS A CA 1
ATOM 1846 C C . LYS A 1 232 ? 16.152 23.652 -8.519 1.00 97.62 232 LYS A C 1
ATOM 1848 O O . LYS A 1 232 ? 16.579 23.635 -9.670 1.00 97.62 232 LYS A O 1
ATOM 1853 N N . ARG A 1 233 ? 15.620 24.746 -7.964 1.00 97.25 233 ARG A N 1
ATOM 1854 C CA . ARG A 1 233 ? 15.507 26.020 -8.683 1.00 97.25 233 ARG A CA 1
ATOM 1855 C C . ARG A 1 233 ? 16.882 26.580 -9.061 1.00 97.25 233 ARG A C 1
ATOM 1857 O O . ARG A 1 233 ? 17.063 27.012 -10.192 1.00 97.25 233 ARG A O 1
ATOM 1864 N N . GLN A 1 234 ? 17.855 26.546 -8.151 1.00 97.25 234 GLN A N 1
ATOM 1865 C CA . GLN A 1 234 ? 19.220 27.002 -8.437 1.00 97.25 234 GLN A CA 1
ATOM 1866 C C . GLN A 1 234 ? 19.878 26.173 -9.545 1.00 97.25 234 GLN A C 1
ATOM 1868 O O . GLN A 1 234 ? 20.463 26.737 -10.465 1.00 97.25 234 GLN A O 1
ATOM 1873 N N . LEU A 1 235 ? 19.744 24.845 -9.499 1.00 96.81 235 LEU A N 1
ATOM 1874 C CA . LEU A 1 235 ? 20.262 23.960 -10.542 1.00 96.81 235 LEU A CA 1
ATOM 1875 C C . LEU A 1 235 ? 19.587 24.221 -11.893 1.00 96.81 235 LEU A C 1
ATOM 1877 O O . LEU A 1 235 ? 20.273 24.283 -12.909 1.00 96.81 235 LEU A O 1
ATOM 1881 N N . GLN A 1 236 ? 18.272 24.450 -11.910 1.00 96.94 236 GLN A N 1
ATOM 1882 C CA . GLN A 1 236 ? 17.550 24.843 -13.123 1.00 96.94 236 GLN A CA 1
ATOM 1883 C C . GLN A 1 236 ? 18.054 26.178 -13.690 1.00 96.94 236 GLN A C 1
ATOM 1885 O O . GLN A 1 236 ? 18.263 26.276 -14.895 1.00 96.94 236 GLN A O 1
ATOM 1890 N N . GLU A 1 237 ? 18.317 27.180 -12.843 1.00 97.19 237 GLU A N 1
ATOM 1891 C CA . GLU A 1 237 ? 18.908 28.456 -13.274 1.00 97.19 237 GLU A CA 1
ATOM 1892 C C . GLU A 1 237 ? 20.321 28.263 -13.864 1.00 97.19 237 GLU A C 1
ATOM 1894 O O . GLU A 1 237 ? 20.677 28.912 -14.848 1.00 97.19 237 GLU A O 1
ATOM 1899 N N . VAL A 1 238 ? 21.133 27.356 -13.308 1.00 97.50 238 VAL A N 1
ATOM 1900 C CA . VAL A 1 238 ? 22.468 27.026 -13.845 1.00 97.50 238 VAL A CA 1
ATOM 1901 C C . VAL A 1 238 ? 22.374 26.309 -15.193 1.00 97.50 238 VAL A C 1
ATOM 1903 O O . VAL A 1 238 ? 23.118 26.662 -16.110 1.00 97.50 238 VAL A O 1
ATOM 1906 N N . ILE A 1 239 ? 21.459 25.342 -15.329 1.00 96.31 239 ILE A N 1
ATOM 1907 C CA . ILE A 1 239 ? 21.210 24.625 -16.588 1.00 96.31 239 ILE A CA 1
ATOM 1908 C C . ILE A 1 239 ? 20.757 25.607 -17.668 1.00 96.31 239 ILE A C 1
ATOM 1910 O O . ILE A 1 239 ? 21.356 25.622 -18.738 1.00 96.31 239 ILE A O 1
ATOM 1914 N N . ALA A 1 240 ? 19.797 26.486 -17.365 1.00 96.75 240 ALA A N 1
ATOM 1915 C CA . ALA A 1 240 ? 19.326 27.504 -18.302 1.00 96.75 240 ALA A CA 1
ATOM 1916 C C . ALA A 1 240 ? 20.474 28.410 -18.779 1.00 96.75 240 ALA A C 1
ATOM 1918 O O . ALA A 1 240 ? 20.682 28.581 -19.975 1.00 96.75 240 ALA A O 1
ATOM 1919 N N . ARG A 1 241 ? 21.328 28.896 -17.864 1.00 96.75 241 ARG A N 1
ATOM 1920 C CA . ARG A 1 241 ? 22.518 29.687 -18.241 1.00 96.75 241 ARG A CA 1
ATOM 1921 C C . ARG A 1 241 ? 23.539 28.905 -19.069 1.00 96.75 241 ARG A C 1
ATOM 1923 O O . ARG A 1 241 ? 24.337 29.508 -19.786 1.00 96.75 241 ARG A O 1
ATOM 1930 N N . ALA A 1 242 ? 23.639 27.589 -18.897 1.00 94.50 242 ALA A N 1
ATOM 1931 C CA . ALA A 1 242 ? 24.518 26.753 -19.711 1.00 94.50 242 ALA A CA 1
ATOM 1932 C C . ALA A 1 242 ? 23.928 26.534 -21.111 1.00 94.50 242 ALA A C 1
ATOM 1934 O O . ALA A 1 242 ? 24.665 26.655 -22.088 1.00 94.50 242 ALA A O 1
ATOM 1935 N N . GLN A 1 243 ? 22.615 26.303 -21.198 1.00 92.94 243 GLN A N 1
ATOM 1936 C CA . GLN A 1 243 ? 21.866 26.197 -22.449 1.00 92.94 243 GLN A CA 1
ATOM 1937 C C . GLN A 1 243 ? 21.961 27.496 -23.256 1.00 92.94 243 GLN A C 1
ATOM 1939 O O . GLN A 1 243 ? 22.449 27.450 -24.380 1.00 92.94 243 GLN A O 1
ATOM 1944 N N . ASP A 1 244 ? 21.672 28.655 -22.656 1.00 94.38 244 ASP A N 1
ATOM 1945 C CA . ASP A 1 244 ? 21.778 29.966 -23.319 1.00 94.38 244 ASP A CA 1
ATOM 1946 C C . ASP A 1 244 ? 23.185 30.227 -23.875 1.00 94.38 244 ASP A C 1
ATOM 1948 O O . ASP A 1 244 ? 23.356 30.719 -24.991 1.00 94.38 244 ASP A O 1
ATOM 1952 N N . ARG A 1 245 ? 24.228 29.882 -23.105 1.00 93.88 245 ARG A N 1
ATOM 1953 C CA . ARG A 1 245 ? 25.621 30.005 -23.565 1.00 93.88 245 ARG A CA 1
ATOM 1954 C C . ARG A 1 245 ? 25.918 29.061 -24.728 1.00 93.88 245 ARG A C 1
ATOM 1956 O O . ARG A 1 245 ? 26.596 29.473 -25.666 1.00 93.88 245 ARG A O 1
ATOM 1963 N N . GLY A 1 246 ? 25.428 27.823 -24.667 1.00 90.00 246 GLY A N 1
ATOM 1964 C CA . GLY A 1 246 ? 25.550 26.849 -25.750 1.00 90.00 246 GLY A CA 1
ATOM 1965 C C . GLY A 1 246 ? 24.866 27.338 -27.024 1.00 90.00 246 GLY A C 1
ATOM 1966 O O . GLY A 1 246 ? 25.487 27.371 -28.083 1.00 90.00 246 GLY A O 1
ATOM 1967 N N . GLU A 1 247 ? 23.628 27.814 -26.910 1.00 90.25 247 GLU A N 1
ATOM 1968 C CA . GLU A 1 247 ? 22.869 28.396 -28.015 1.00 90.25 247 GLU A CA 1
ATOM 1969 C C . GLU A 1 247 ? 23.559 29.617 -28.617 1.00 90.25 247 GLU A C 1
ATOM 1971 O O . GLU A 1 247 ? 23.690 29.715 -29.838 1.00 90.25 247 GLU A O 1
ATOM 1976 N N . HIS A 1 248 ? 24.046 30.534 -27.778 1.00 90.81 248 HIS A N 1
ATOM 1977 C CA . HIS A 1 248 ? 24.774 31.710 -28.240 1.00 90.81 248 HIS A CA 1
ATOM 1978 C C . HIS A 1 248 ? 26.038 31.319 -29.014 1.00 90.81 248 HIS A C 1
ATOM 1980 O O . HIS A 1 248 ? 26.278 31.849 -30.097 1.00 90.81 248 HIS A O 1
ATOM 1986 N N . LEU A 1 249 ? 26.814 30.353 -28.509 1.00 90.81 249 LEU A N 1
ATOM 1987 C CA . LEU A 1 249 ? 28.001 29.840 -29.196 1.00 90.81 249 LEU A CA 1
ATOM 1988 C C . LEU A 1 249 ? 27.657 29.153 -30.522 1.00 90.81 249 LEU A C 1
ATOM 1990 O O . LEU A 1 249 ? 28.366 29.367 -31.504 1.00 90.81 249 LEU A O 1
ATOM 1994 N N . MET A 1 250 ? 26.581 28.364 -30.576 1.00 84.56 250 MET A N 1
ATOM 1995 C CA . MET A 1 250 ? 26.131 27.715 -31.813 1.00 84.56 250 MET A CA 1
ATOM 1996 C C . MET A 1 250 ? 25.698 28.745 -32.857 1.00 84.56 250 MET A C 1
ATOM 1998 O O . MET A 1 250 ? 26.140 28.676 -34.001 1.00 84.56 250 MET A O 1
ATOM 2002 N N . ARG A 1 251 ? 24.933 29.767 -32.454 1.00 87.56 251 ARG A N 1
ATOM 2003 C CA . ARG A 1 251 ? 24.555 30.880 -33.336 1.00 87.56 251 ARG A CA 1
ATOM 2004 C C . ARG A 1 251 ? 25.769 31.671 -33.820 1.00 87.56 251 ARG A C 1
ATOM 2006 O O . ARG A 1 251 ? 25.798 32.060 -34.980 1.00 87.56 251 ARG A O 1
ATOM 2013 N N . LEU A 1 252 ? 26.775 31.886 -32.968 1.00 90.00 252 LEU A N 1
ATOM 2014 C CA . LEU A 1 252 ? 27.991 32.609 -33.346 1.00 90.00 252 LEU A CA 1
ATOM 2015 C C . LEU A 1 252 ? 28.869 31.806 -34.322 1.00 90.00 252 LEU A C 1
ATOM 2017 O O . LEU A 1 252 ? 29.422 32.381 -35.253 1.00 90.00 252 LEU A O 1
ATOM 2021 N N . LYS A 1 253 ? 29.011 30.489 -34.108 1.00 87.69 253 LYS A N 1
ATOM 2022 C CA . LYS A 1 253 ? 29.859 29.614 -34.937 1.00 87.69 253 LYS A CA 1
ATOM 2023 C C . LYS A 1 253 ? 29.200 29.183 -36.245 1.00 87.69 253 LYS A C 1
ATOM 2025 O O . LYS A 1 253 ? 29.886 29.103 -37.257 1.00 87.69 253 LYS A O 1
ATOM 2030 N N . PHE A 1 254 ? 27.904 28.880 -36.217 1.00 84.94 254 PHE A N 1
ATOM 2031 C CA . PHE A 1 254 ? 27.194 28.236 -37.327 1.00 84.94 254 PHE A CA 1
ATOM 2032 C C . PHE A 1 254 ? 26.061 29.092 -37.912 1.00 84.94 254 PHE A C 1
ATOM 2034 O O . PHE A 1 254 ? 25.438 28.684 -38.885 1.00 84.94 254 PHE A O 1
ATOM 2041 N N . GLY A 1 255 ? 25.741 30.253 -37.324 1.00 86.06 255 GLY A N 1
ATOM 2042 C CA . GLY A 1 255 ? 24.639 31.126 -37.764 1.00 86.06 255 GLY A CA 1
ATOM 2043 C C . GLY A 1 255 ? 23.232 30.613 -37.421 1.00 86.06 255 GLY A C 1
ATOM 2044 O O . GLY A 1 255 ? 22.262 31.361 -37.523 1.00 86.06 255 GLY A O 1
ATOM 2045 N N . GLN A 1 256 ? 23.114 29.364 -36.964 1.00 82.31 256 GLN A N 1
ATOM 2046 C CA . GLN A 1 256 ? 21.867 28.678 -36.625 1.00 82.31 256 GLN A CA 1
ATOM 2047 C C . GLN A 1 256 ? 22.061 27.739 -35.424 1.00 82.31 256 GLN A C 1
ATOM 2049 O O . GLN A 1 256 ? 23.190 27.448 -35.027 1.00 82.31 256 GLN A O 1
ATOM 2054 N N . LEU A 1 257 ? 20.962 27.273 -34.825 1.00 83.06 257 LEU A N 1
ATOM 2055 C CA . LEU A 1 257 ? 21.017 26.215 -33.813 1.00 83.06 257 LEU A CA 1
ATOM 2056 C C . LEU A 1 257 ? 21.240 24.875 -34.519 1.00 83.06 257 LEU A C 1
ATOM 2058 O O . LEU A 1 257 ? 20.459 24.505 -35.392 1.00 83.06 257 LEU A O 1
ATOM 2062 N N . VAL A 1 258 ? 22.309 24.172 -34.153 1.00 79.69 258 VAL A N 1
ATOM 2063 C CA . VAL A 1 258 ? 22.675 22.880 -34.745 1.00 79.69 258 VAL A CA 1
ATOM 2064 C C . VAL A 1 258 ? 22.283 21.776 -33.771 1.00 79.69 258 VAL A C 1
ATOM 2066 O O . VAL A 1 258 ? 22.664 21.822 -32.603 1.00 79.69 258 VAL A O 1
ATOM 2069 N N . ASN A 1 259 ? 21.525 20.782 -34.238 1.00 77.88 259 ASN A N 1
ATOM 2070 C CA . ASN A 1 259 ? 21.242 19.595 -33.440 1.00 77.88 259 ASN A CA 1
ATOM 2071 C C . ASN A 1 259 ? 22.479 18.688 -33.444 1.00 77.88 259 ASN A C 1
ATOM 2073 O O . ASN A 1 259 ? 22.746 17.994 -34.425 1.00 77.88 259 ASN A O 1
ATOM 2077 N N . LEU A 1 260 ? 23.236 18.730 -32.349 1.00 73.88 260 LEU A N 1
ATOM 2078 C CA . LEU A 1 260 ? 24.485 17.987 -32.210 1.00 73.88 260 LEU A CA 1
ATOM 2079 C C . LEU A 1 260 ? 24.273 16.468 -32.292 1.00 73.88 260 LEU A C 1
ATOM 2081 O O . LEU A 1 260 ? 25.151 15.796 -32.806 1.00 73.88 260 LEU A O 1
ATOM 2085 N N . GLU A 1 261 ? 23.111 15.935 -31.895 1.00 77.12 261 GLU A N 1
ATOM 2086 C CA . GLU A 1 261 ? 22.826 14.490 -31.965 1.00 77.12 261 GLU A CA 1
ATOM 2087 C C . GLU A 1 261 ? 22.668 13.987 -33.406 1.00 77.12 261 GLU A C 1
ATOM 2089 O O . GLU A 1 261 ? 23.056 12.868 -33.730 1.00 77.12 261 GLU A O 1
ATOM 2094 N N . VAL A 1 262 ? 22.102 14.815 -34.288 1.00 77.56 262 VAL A N 1
ATOM 2095 C CA . VAL A 1 262 ? 21.991 14.494 -35.720 1.00 77.56 262 VAL A CA 1
ATOM 2096 C C . VAL A 1 262 ? 23.361 14.585 -36.384 1.00 77.56 262 VAL A C 1
ATOM 2098 O O . VAL A 1 262 ? 23.675 13.774 -37.250 1.00 77.56 262 VAL A O 1
ATOM 2101 N N . LEU A 1 263 ? 24.180 15.549 -35.957 1.00 69.81 263 LEU A N 1
ATOM 2102 C CA . LEU A 1 263 ? 25.542 15.714 -36.453 1.00 69.81 263 LEU A CA 1
ATOM 2103 C C . LEU A 1 263 ? 26.445 14.547 -36.032 1.00 69.81 263 LEU A C 1
ATOM 2105 O O . LEU A 1 263 ? 27.193 14.054 -36.866 1.00 69.81 263 LEU A O 1
ATOM 2109 N N . ASP A 1 264 ? 26.336 14.086 -34.783 1.00 75.69 264 ASP A N 1
ATOM 2110 C CA . ASP A 1 264 ? 27.081 12.925 -34.272 1.00 75.69 264 ASP A CA 1
ATOM 2111 C C . ASP A 1 264 ? 26.689 11.657 -35.035 1.00 75.69 264 ASP A C 1
ATOM 2113 O O . ASP A 1 264 ? 27.551 10.974 -35.570 1.00 75.69 264 ASP A O 1
ATOM 2117 N N . ARG A 1 265 ? 25.384 11.407 -35.220 1.00 77.69 265 ARG A N 1
ATOM 2118 C CA . ARG A 1 265 ? 24.901 10.260 -36.012 1.00 77.69 265 ARG A CA 1
ATOM 2119 C C . ARG A 1 265 ? 25.336 10.309 -37.475 1.00 77.69 265 ARG A C 1
ATOM 2121 O O . ARG A 1 265 ? 25.583 9.263 -38.063 1.00 77.69 265 ARG A O 1
ATOM 2128 N N . ALA A 1 266 ? 25.403 11.497 -38.074 1.00 71.81 266 ALA A N 1
ATOM 2129 C CA . ALA A 1 266 ? 25.883 11.666 -39.443 1.00 71.81 266 ALA A CA 1
ATOM 2130 C C . ALA A 1 266 ? 27.408 11.486 -39.544 1.00 71.81 266 ALA A C 1
ATOM 2132 O O . ALA A 1 266 ? 27.878 10.901 -40.514 1.00 71.81 266 ALA A O 1
ATOM 2133 N N . CYS A 1 267 ? 28.167 11.940 -38.540 1.00 66.38 267 CYS A N 1
ATOM 2134 C CA . CYS A 1 267 ? 29.603 11.672 -38.425 1.00 66.38 267 CYS A CA 1
ATOM 2135 C C . CYS A 1 267 ? 29.875 10.172 -38.262 1.00 66.38 267 CYS A C 1
ATOM 2137 O O . CYS A 1 267 ? 30.712 9.624 -38.978 1.00 66.38 267 CYS A O 1
ATOM 2139 N N . ASP A 1 268 ? 29.127 9.505 -37.382 1.00 64.44 268 ASP A N 1
ATOM 2140 C CA . ASP A 1 268 ? 29.223 8.065 -37.169 1.00 64.44 268 ASP A CA 1
ATOM 2141 C C . ASP A 1 268 ? 28.876 7.311 -38.457 1.00 64.44 268 ASP A C 1
ATOM 2143 O O . ASP A 1 268 ? 29.661 6.471 -38.882 1.00 64.44 268 ASP A O 1
ATOM 2147 N N . ALA A 1 269 ? 27.787 7.670 -39.148 1.00 59.09 269 ALA A N 1
ATOM 2148 C CA . ALA A 1 269 ? 27.414 7.079 -40.437 1.00 59.09 269 ALA A CA 1
ATOM 2149 C C . ALA A 1 269 ? 28.481 7.294 -41.528 1.00 59.09 269 ALA A C 1
ATOM 2151 O O . ALA A 1 269 ? 28.822 6.354 -42.239 1.00 59.09 269 ALA A O 1
ATOM 2152 N N . SER A 1 270 ? 29.079 8.488 -41.613 1.00 54.94 270 SER A N 1
ATOM 2153 C CA . SER A 1 270 ? 30.155 8.768 -42.577 1.00 54.94 270 SER A CA 1
ATOM 2154 C C . SER A 1 270 ? 31.446 7.993 -42.299 1.00 54.94 270 SER A C 1
ATOM 2156 O O . SER A 1 270 ? 32.218 7.753 -43.219 1.00 54.94 270 SER A O 1
ATOM 2158 N N . SER A 1 271 ? 31.670 7.558 -41.053 1.00 52.47 271 SER A N 1
ATOM 2159 C CA . SER A 1 271 ? 32.799 6.686 -40.711 1.00 52.47 271 SER A CA 1
ATOM 2160 C C . SER A 1 271 ? 32.571 5.218 -41.095 1.00 52.47 271 SER A C 1
ATOM 2162 O O . SER A 1 271 ? 33.530 4.449 -41.139 1.00 52.47 271 SER A O 1
ATOM 2164 N N . VAL A 1 272 ? 31.323 4.832 -41.396 1.00 51.25 272 VAL A N 1
ATOM 2165 C CA . VAL A 1 272 ? 30.975 3.497 -41.911 1.00 51.25 272 VAL A CA 1
ATOM 2166 C C . VAL A 1 272 ? 31.058 3.437 -43.444 1.00 51.25 272 VAL A C 1
ATOM 2168 O O . VAL A 1 272 ? 31.294 2.363 -43.980 1.00 51.25 272 VAL A O 1
ATOM 2171 N N . ASP A 1 273 ? 30.944 4.576 -44.138 1.00 48.31 273 ASP A N 1
ATOM 2172 C CA . ASP A 1 273 ? 31.053 4.683 -45.608 1.00 48.31 273 ASP A CA 1
ATOM 2173 C C . ASP A 1 273 ? 32.511 4.719 -46.139 1.00 48.31 273 ASP A C 1
ATOM 2175 O O . ASP A 1 273 ? 32.722 4.721 -47.352 1.00 48.31 273 ASP A O 1
ATOM 2179 N N . GLU A 1 274 ? 33.532 4.742 -45.269 1.00 45.38 274 GLU A N 1
ATOM 2180 C CA . GLU A 1 274 ? 34.964 4.697 -45.649 1.00 45.38 274 GLU A CA 1
ATOM 2181 C C . GLU A 1 274 ? 35.637 3.311 -45.462 1.00 45.38 274 GLU A C 1
ATOM 2183 O O . GLU A 1 274 ? 36.869 3.218 -45.433 1.00 45.38 274 GLU A O 1
ATOM 2188 N N . LEU A 1 275 ? 34.864 2.221 -45.367 1.00 35.50 275 LEU A N 1
ATOM 2189 C CA . LEU A 1 275 ? 35.360 0.830 -45.336 1.00 35.50 275 LEU A CA 1
ATOM 2190 C C . LEU A 1 275 ? 34.821 0.001 -46.506 1.00 35.50 275 LEU A C 1
ATOM 2192 O O . LEU A 1 275 ? 35.588 -0.871 -46.976 1.00 35.50 275 LEU A O 1
#

Organism: Phytophthora infestans (NCBI:txid4787)